Protein AF-0000000085919643 (afdb_homodimer)

Secondary structure (DSSP, 8-state):
-------------------------------EEEEEETT--EEE--B-S-SS--GGGEEEEEEETTS-EEEEEETTEEE-TT--GGGTTTEE--GGGGGGTB--EEE-S--GGG-EEEEEEEEEGGGEEEEEEEEEP-/-------------------------------EEEEEETT--EEE--B-S-SS--GGGEEEEEEETTS-EEEEEETTEEE-TT--GGGTTTEE--GGGGGGTB--EEE-S--GGG-EEEEEEEEEGGGEEEEEEEEE--

Sequence (276 aa):
MFHLGIRIQNTMFSSRTFRKQASLPYSLSLQVTVEAVIGGSVLLPCSSVKHDLELKDINVHWRHTNGKIVHDIVQGEDSVAEQDPEYKNRVKTFPEEYQRGNFSLKLNNLQDTDAGEFKCLITPSDEQKTVQMIIKGVMFHLGIRIQNTMFSSRTFRKQASLPYSLSLQVTVEAVIGGSVLLPCSSVKHDLELKDINVHWRHTNGKIVHDIVQGEDSVAEQDPEYKNRVKTFPEEYQRGNFSLKLNNLQDTDAGEFKCLITPSDEQKTVQMIIKGV

InterPro domains:
  IPR003599 Immunoglobulin domain subtype [SM00409] (31-136)
  IPR007110 Immunoglobulin-like domain [PS50835] (25-132)
  IPR013106 Immunoglobulin V-set domain [PF07686] (33-129)
  IPR013783 Immunoglobulin-like fold [G3DSA:2.60.40.10] (29-138)
  IPR036179 Immunoglobulin-like domain superfamily [SSF48726] (31-123)
  IPR051713 T-cell Activation and Immune Regulation Protein [PTHR25466] (31-133)

Solvent-accessible surface area (backbone atoms only — not comparable to full-atom values): 16152 Å² total; per-residue (Å²): 136,84,81,78,77,80,77,77,75,78,76,79,75,76,76,76,76,74,76,76,75,76,71,67,78,67,75,73,64,71,63,45,76,44,81,39,45,71,63,34,64,47,76,48,80,38,64,52,80,60,88,80,68,52,49,75,49,29,26,36,42,34,35,35,71,87,20,40,32,55,42,35,30,56,44,70,34,83,40,66,87,71,34,33,75,90,36,62,95,27,63,45,75,48,78,88,36,46,77,74,27,36,66,35,36,36,41,41,64,35,49,83,84,62,44,45,42,36,36,39,40,46,21,46,51,78,29,46,41,43,36,37,36,43,67,47,80,130,136,86,79,78,76,77,77,78,76,77,74,78,75,76,75,74,76,74,74,76,73,77,71,66,77,66,74,74,62,71,64,44,75,45,81,39,44,71,63,33,64,48,77,48,81,36,64,50,81,60,88,79,68,53,48,73,48,28,28,36,41,33,34,34,71,88,21,40,34,54,40,35,30,56,44,70,33,82,41,65,88,72,35,32,76,91,37,62,95,26,63,43,75,48,78,88,36,46,78,75,29,36,67,36,35,35,42,39,65,35,51,81,84,63,45,44,42,36,36,39,40,46,22,46,50,79,30,47,41,44,37,39,36,42,66,47,80,129

Structure (mmCIF, N/CA/C/O backbone):
data_AF-0000000085919643-model_v1
#
loop_
_entity.id
_entity.type
_entity.pdbx_description
1 polymer 'Ig-like domain-containing protein'
#
loop_
_atom_site.group_PDB
_atom_site.id
_atom_site.type_symbol
_atom_site.label_atom_id
_atom_site.label_alt_id
_atom_site.label_comp_id
_atom_site.label_asym_id
_atom_site.label_entity_id
_atom_site.label_seq_id
_atom_site.pdbx_PDB_ins_code
_atom_site.Cartn_x
_atom_site.Cartn_y
_atom_site.Cartn_z
_atom_site.occupancy
_atom_site.B_iso_or_equiv
_atom_site.auth_seq_id
_atom_site.auth_comp_id
_atom_site.auth_asym_id
_atom_site.auth_atom_id
_atom_site.pdbx_PDB_model_num
ATOM 1 N N . MET A 1 1 ? -37.469 61.281 -45.25 1 34.47 1 MET A N 1
ATOM 2 C CA . MET A 1 1 ? -37.062 60.906 -43.906 1 34.47 1 MET A CA 1
ATOM 3 C C . MET A 1 1 ? -36.844 59.375 -43.812 1 34.47 1 MET A C 1
ATOM 5 O O . MET A 1 1 ? -37.781 58.594 -43.938 1 34.47 1 MET A O 1
ATOM 9 N N . PHE A 1 2 ? -35.719 58.875 -44.5 1 42.06 2 PHE A N 1
ATOM 10 C CA . PHE A 1 2 ? -35.188 57.562 -44.781 1 42.06 2 PHE A CA 1
ATOM 11 C C . PHE A 1 2 ? -34.75 56.875 -43.5 1 42.06 2 PHE A C 1
ATOM 13 O O . PHE A 1 2 ? -33.875 57.344 -42.781 1 42.06 2 PHE A O 1
ATOM 20 N N . HIS A 1 3 ? -35.75 56.25 -42.719 1 46.59 3 HIS A N 1
ATOM 21 C CA . HIS A 1 3 ? -35.562 55.469 -41.5 1 46.59 3 HIS A CA 1
ATOM 22 C C . HIS A 1 3 ? -34.75 54.219 -41.75 1 46.59 3 HIS A C 1
ATOM 24 O O . HIS A 1 3 ? -35.125 53.375 -42.562 1 46.59 3 HIS A O 1
ATOM 30 N N . LEU A 1 4 ? -33.375 54.312 -41.812 1 44.19 4 LEU A N 1
ATOM 31 C CA . LEU A 1 4 ? -32.406 53.25 -41.938 1 44.19 4 LEU A CA 1
ATOM 32 C C . LEU A 1 4 ? -32.469 52.312 -40.719 1 44.19 4 LEU A C 1
ATOM 34 O O . LEU A 1 4 ? -32.188 52.75 -39.594 1 44.19 4 LEU A O 1
ATOM 38 N N . GLY A 1 5 ? -33.562 51.5 -40.625 1 43.75 5 GLY A N 1
ATOM 39 C CA . GLY A 1 5 ? -33.656 50.5 -39.531 1 43.75 5 GLY A CA 1
ATOM 40 C C . GLY A 1 5 ? -32.469 49.562 -39.5 1 43.75 5 GLY A C 1
ATOM 41 O O . GLY A 1 5 ? -32.188 48.906 -40.5 1 43.75 5 GLY A O 1
ATOM 42 N N . ILE A 1 6 ? -31.422 49.875 -38.75 1 43.22 6 ILE A N 1
ATOM 43 C CA . ILE A 1 6 ? -30.25 49.031 -38.5 1 43.22 6 ILE A CA 1
ATOM 44 C C . ILE A 1 6 ? -30.688 47.75 -37.781 1 43.22 6 ILE A C 1
ATOM 46 O O . ILE A 1 6 ? -31.281 47.812 -36.719 1 43.22 6 ILE A O 1
ATOM 50 N N . ARG A 1 7 ? -31.078 46.688 -38.5 1 39.06 7 ARG A N 1
ATOM 51 C CA . ARG A 1 7 ? -31.297 45.375 -37.906 1 39.06 7 ARG A CA 1
ATOM 52 C C . ARG A 1 7 ? -30.031 44.812 -37.281 1 39.06 7 ARG A C 1
ATOM 54 O O . ARG A 1 7 ? -29.016 44.625 -37.938 1 39.06 7 ARG A O 1
ATOM 61 N N . ILE A 1 8 ? -29.766 45.094 -36 1 43.91 8 ILE A N 1
ATOM 62 C CA . ILE A 1 8 ? -28.672 44.531 -35.219 1 43.91 8 ILE A CA 1
ATOM 63 C C . ILE A 1 8 ? -28.828 43 -35.125 1 43.91 8 ILE A C 1
ATOM 65 O O . ILE A 1 8 ? -29.844 42.5 -34.594 1 43.91 8 ILE A O 1
ATOM 69 N N . GLN A 1 9 ? -28.5 42.25 -36.188 1 44.44 9 GLN A N 1
ATOM 70 C CA . GLN A 1 9 ? -28.453 40.781 -36.062 1 44.44 9 GLN A CA 1
ATOM 71 C C . GLN A 1 9 ? -27.5 40.375 -34.938 1 44.44 9 GLN A C 1
ATOM 73 O O . GLN A 1 9 ? -26.312 40.719 -34.969 1 44.44 9 GLN A O 1
ATOM 78 N N . ASN A 1 10 ? -28.047 40.312 -33.75 1 42.78 10 ASN A N 1
ATOM 79 C CA . ASN A 1 10 ? -27.312 39.688 -32.656 1 42.78 10 ASN A CA 1
ATOM 80 C C . ASN A 1 10 ? -26.844 38.281 -33 1 42.78 10 ASN A C 1
ATOM 82 O O . ASN A 1 10 ? -27.656 37.375 -33.156 1 42.78 10 ASN A O 1
ATOM 86 N N . THR A 1 11 ? -25.766 38.094 -33.781 1 51.62 11 THR A N 1
ATOM 87 C CA . THR A 1 11 ? -25.141 36.781 -33.938 1 51.62 11 THR A CA 1
ATOM 88 C C . THR A 1 11 ? -24.672 36.25 -32.594 1 51.62 11 THR A C 1
ATOM 90 O O . THR A 1 11 ? -23.906 36.906 -31.891 1 51.62 11 THR A O 1
ATOM 93 N N . MET A 1 12 ? -25.578 35.5 -31.906 1 47.69 12 MET A N 1
ATOM 94 C CA . MET A 1 12 ? -25.219 34.75 -30.719 1 47.69 12 MET A CA 1
ATOM 95 C C . MET A 1 12 ? -24.016 33.844 -31 1 47.69 12 MET A C 1
ATOM 97 O O . MET A 1 12 ? -24.047 33.031 -31.938 1 47.69 12 MET A O 1
ATOM 101 N N . PHE A 1 13 ? -22.75 34.375 -30.828 1 51.38 13 PHE A N 1
ATOM 102 C CA . PHE A 1 13 ? -21.562 33.5 -30.781 1 51.38 13 PHE A CA 1
ATOM 103 C C . PHE A 1 13 ? -21.703 32.438 -29.703 1 51.38 13 PHE A C 1
ATOM 105 O O . PHE A 1 13 ? -21.781 32.75 -28.516 1 51.38 13 PHE A O 1
ATOM 112 N N . SER A 1 14 ? -22.359 31.328 -29.984 1 52.38 14 SER A N 1
ATOM 113 C CA . SER A 1 14 ? -22.281 30.156 -29.125 1 52.38 14 SER A CA 1
ATOM 114 C C . SER A 1 14 ? -20.844 29.766 -28.844 1 52.38 14 SER A C 1
ATOM 116 O O . SER A 1 14 ? -20.078 29.453 -29.766 1 52.38 14 SER A O 1
ATOM 118 N N . SER A 1 15 ? -20.172 30.422 -27.859 1 51.22 15 SER A N 1
ATOM 119 C CA . SER A 1 15 ? -18.891 29.906 -27.391 1 51.22 15 SER A CA 1
ATOM 120 C C . SER A 1 15 ? -19 28.453 -26.953 1 51.22 15 SER A C 1
ATOM 122 O O . SER A 1 15 ? -19.734 28.141 -26.016 1 51.22 15 SER A O 1
ATOM 124 N N . ARG A 1 16 ? -18.953 27.547 -27.922 1 48.88 16 ARG A N 1
ATOM 125 C CA . ARG A 1 16 ? -18.766 26.141 -27.531 1 48.88 16 ARG A CA 1
ATOM 126 C C . ARG A 1 16 ? -17.562 26 -26.609 1 48.88 16 ARG A C 1
ATOM 128 O O . ARG A 1 16 ? -16.422 26.188 -27.031 1 48.88 16 ARG A O 1
ATOM 135 N N . THR A 1 17 ? -17.734 26.25 -25.266 1 51.78 17 THR A N 1
ATOM 136 C CA . THR A 1 17 ? -16.688 25.875 -24.328 1 51.78 17 THR A CA 1
ATOM 137 C C . THR A 1 17 ? -16.281 24.422 -24.531 1 51.78 17 THR A C 1
ATOM 139 O O . THR A 1 17 ? -17.109 23.516 -24.406 1 51.78 17 THR A O 1
ATOM 142 N N . PHE A 1 18 ? -15.375 24.188 -25.438 1 45.22 18 PHE A N 1
ATOM 143 C CA . PHE A 1 18 ? -14.688 22.906 -25.375 1 45.22 18 PHE A CA 1
ATOM 144 C C . PHE A 1 18 ? -14.016 22.719 -24.016 1 45.22 18 PHE A C 1
ATOM 146 O O . PHE A 1 18 ? -13.062 23.422 -23.688 1 45.22 18 PHE A O 1
ATOM 153 N N . ARG A 1 19 ? -14.891 22.234 -23.031 1 44.22 19 ARG A N 1
ATOM 154 C CA . ARG A 1 19 ? -14.25 21.719 -21.812 1 44.22 19 ARG A CA 1
ATOM 155 C C . ARG A 1 19 ? -13.109 20.766 -22.156 1 44.22 19 ARG A C 1
ATOM 157 O O . ARG A 1 19 ? -13.32 19.75 -22.828 1 44.22 19 ARG A O 1
ATOM 164 N N . LYS A 1 20 ? -11.859 21.234 -22.203 1 45.28 20 LYS A N 1
ATOM 165 C CA . LYS A 1 20 ? -10.672 20.391 -22.266 1 45.28 20 LYS A CA 1
ATOM 166 C C . LYS A 1 20 ? -10.711 19.312 -21.203 1 45.28 20 LYS A C 1
ATOM 168 O O . LYS A 1 20 ? -10.625 19.609 -20 1 45.28 20 LYS A O 1
ATOM 173 N N . GLN A 1 21 ? -11.344 18.125 -21.422 1 42.91 21 GLN A N 1
ATOM 174 C CA . GLN A 1 21 ? -11.055 17 -20.547 1 42.91 21 GLN A CA 1
ATOM 175 C C . GLN A 1 21 ? -9.57 16.656 -20.562 1 42.91 21 GLN A C 1
ATOM 177 O O . GLN A 1 21 ? -9.016 16.281 -21.594 1 42.91 21 GLN A O 1
ATOM 182 N N . ALA A 1 22 ? -8.836 17.375 -19.812 1 37.38 22 ALA A N 1
ATOM 183 C CA . ALA A 1 22 ? -7.457 16.906 -19.641 1 37.38 22 ALA A CA 1
ATOM 184 C C . ALA A 1 22 ? -7.41 15.414 -19.344 1 37.38 22 ALA A C 1
ATOM 186 O O . ALA A 1 22 ? -7.852 14.969 -18.281 1 37.38 22 ALA A O 1
ATOM 187 N N . SER A 1 23 ? -7.539 14.516 -20.328 1 38.75 23 SER A N 1
ATOM 188 C CA . SER A 1 23 ? -7.086 13.148 -20.094 1 38.75 23 SER A CA 1
ATOM 189 C C . SER A 1 23 ? -5.629 13.117 -19.656 1 38.75 23 SER A C 1
ATOM 191 O O . SER A 1 23 ? -4.738 13.516 -20.406 1 38.75 23 SER A O 1
ATOM 193 N N . LEU A 1 24 ? -5.312 13.562 -18.5 1 39.78 24 LEU A N 1
ATOM 194 C CA . LEU A 1 24 ? -3.922 13.328 -18.125 1 39.78 24 LEU A CA 1
ATOM 195 C C . LEU A 1 24 ? -3.439 11.977 -18.625 1 39.78 24 LEU A C 1
ATOM 197 O O . LEU A 1 24 ? -4.117 10.961 -18.438 1 39.78 24 LEU A O 1
ATOM 201 N N . PRO A 1 25 ? -2.611 11.961 -19.531 1 40.41 25 PRO A N 1
ATOM 202 C CA . PRO A 1 25 ? -1.955 10.68 -19.828 1 40.41 25 PRO A CA 1
ATOM 203 C C . PRO A 1 25 ? -1.481 9.953 -18.578 1 40.41 25 PRO A C 1
ATOM 205 O O . PRO A 1 25 ? -0.656 10.477 -17.828 1 40.41 25 PRO A O 1
ATOM 208 N N . TYR A 1 26 ? -2.373 9.352 -17.766 1 41.03 26 TYR A N 1
ATOM 209 C CA . TYR A 1 26 ? -1.838 8.375 -16.812 1 41.03 26 TYR A CA 1
ATOM 210 C C . TYR A 1 26 ? -0.672 7.609 -17.422 1 41.03 26 TYR A C 1
ATOM 212 O O . TYR A 1 26 ? -0.73 7.207 -18.594 1 41.03 26 TYR A O 1
ATOM 220 N N . SER A 1 27 ? 0.443 7.918 -17.344 1 41.56 27 SER A N 1
ATOM 221 C CA . SER A 1 27 ? 1.535 7.004 -17.656 1 41.56 27 SER A CA 1
ATOM 222 C C . SER A 1 27 ? 1.069 5.551 -17.609 1 41.56 27 SER A C 1
ATOM 224 O O . SER A 1 27 ? 0.338 5.156 -16.703 1 41.56 27 SER A O 1
ATOM 226 N N . LEU A 1 28 ? 0.888 4.871 -18.734 1 42.34 28 LEU A N 1
ATOM 227 C CA . LEU A 1 28 ? 0.523 3.5 -19.078 1 42.34 28 LEU A CA 1
ATOM 228 C C . LEU A 1 28 ? 1.156 2.51 -18.109 1 42.34 28 LEU A C 1
ATOM 230 O O . LEU A 1 28 ? 2.277 2.047 -18.328 1 42.34 28 LEU A O 1
ATOM 234 N N . SER A 1 29 ? 1.369 2.834 -16.906 1 51.28 29 SER A N 1
ATOM 235 C CA . SER A 1 29 ? 1.605 1.55 -16.266 1 51.28 29 SER A CA 1
ATOM 236 C C . SER A 1 29 ? 0.676 0.473 -16.812 1 51.28 29 SER A C 1
ATOM 238 O O . SER A 1 29 ? -0.523 0.706 -16.984 1 51.28 29 SER A O 1
ATOM 240 N N . LEU A 1 30 ? 1.146 -0.272 -17.891 1 59.31 30 LEU A N 1
ATOM 241 C CA . LEU A 1 30 ? 0.461 -1.37 -18.562 1 59.31 30 LEU A CA 1
ATOM 242 C C . LEU A 1 30 ? -0.408 -2.152 -17.594 1 59.31 30 LEU A C 1
ATOM 244 O O . LEU A 1 30 ? 0.099 -2.721 -16.625 1 59.31 30 LEU A O 1
ATOM 248 N N . GLN A 1 31 ? -1.47 -1.66 -17.281 1 82.69 31 GLN A N 1
ATOM 249 C CA . GLN A 1 31 ? -2.449 -2.455 -16.547 1 82.69 31 GLN A CA 1
ATOM 250 C C . GLN A 1 31 ? -2.678 -3.805 -17.219 1 82.69 31 GLN A C 1
ATOM 252 O O . GLN A 1 31 ? -2.875 -3.873 -18.438 1 82.69 31 GLN A O 1
ATOM 257 N N . VAL A 1 32 ? -2.273 -4.879 -16.578 1 93.12 32 VAL A N 1
ATOM 258 C CA . VAL A 1 32 ? -2.537 -6.246 -17.031 1 93.12 32 VAL A CA 1
ATOM 259 C C . VAL A 1 32 ? -3.924 -6.68 -16.562 1 93.12 32 VAL A C 1
ATOM 261 O O . VAL A 1 32 ? -4.332 -6.379 -15.438 1 93.12 32 VAL A O 1
ATOM 264 N N . THR A 1 33 ? -4.688 -7.258 -17.453 1 96.31 33 THR A N 1
ATOM 265 C CA . THR A 1 33 ? -5.984 -7.824 -17.109 1 96.31 33 THR A CA 1
ATOM 266 C C . THR A 1 33 ? -5.926 -9.352 -17.094 1 96.31 33 THR A C 1
ATOM 268 O O . THR A 1 33 ? -5.359 -9.961 -18 1 96.31 33 THR A O 1
ATOM 271 N N . VAL A 1 34 ? -6.457 -9.883 -16.031 1 97.12 34 VAL A N 1
ATOM 272 C CA . VAL A 1 34 ? -6.535 -11.344 -15.953 1 97.12 34 VAL A CA 1
ATOM 273 C C . VAL A 1 34 ? -7.996 -11.773 -15.812 1 97.12 34 VAL A C 1
ATOM 275 O O . VAL A 1 34 ? -8.781 -11.109 -15.125 1 97.12 34 VAL A O 1
ATOM 278 N N . GLU A 1 35 ? -8.328 -12.844 -16.484 1 95.94 35 GLU A N 1
ATOM 279 C CA . GLU A 1 35 ? -9.641 -13.461 -16.375 1 95.94 35 GLU A CA 1
ATOM 280 C C . GLU A 1 35 ? -9.586 -14.719 -15.508 1 95.94 35 GLU A C 1
ATOM 282 O O . GLU A 1 35 ? -8.648 -15.516 -15.609 1 95.94 35 GLU A O 1
ATOM 287 N N . ALA A 1 36 ? -10.688 -14.797 -14.664 1 95.94 36 ALA A N 1
ATOM 288 C CA . ALA A 1 36 ? -10.68 -15.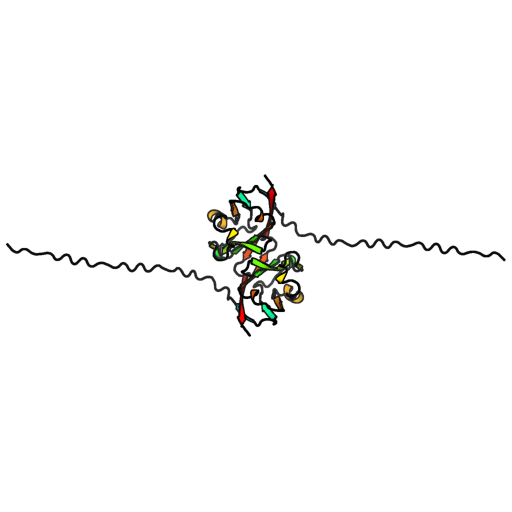914 -13.727 1 95.94 36 ALA A CA 1
ATOM 289 C C . ALA A 1 36 ? -12.086 -16.453 -13.5 1 95.94 36 ALA A C 1
ATOM 291 O O . ALA A 1 36 ? -13.07 -15.82 -13.875 1 95.94 36 ALA A O 1
ATOM 292 N N . VAL A 1 37 ? -12.094 -17.703 -12.969 1 96.69 37 VAL A N 1
ATOM 293 C CA . VAL A 1 37 ? -13.352 -18.359 -12.633 1 96.69 37 VAL A CA 1
ATOM 294 C C . VAL A 1 37 ? -13.375 -18.688 -11.141 1 96.69 37 VAL A C 1
ATOM 296 O O . VAL A 1 37 ? -12.344 -18.984 -10.547 1 96.69 37 VAL A O 1
ATOM 299 N N . ILE A 1 38 ? -14.602 -18.672 -10.602 1 96.94 38 ILE A N 1
ATOM 300 C CA . ILE A 1 38 ? -14.773 -18.953 -9.188 1 96.94 38 ILE A CA 1
ATOM 301 C C . ILE A 1 38 ? -14.25 -20.359 -8.883 1 96.94 38 ILE A C 1
ATOM 303 O O . ILE A 1 38 ? -14.492 -21.297 -9.641 1 96.94 38 ILE A O 1
ATOM 307 N N . GLY A 1 39 ? -13.531 -20.469 -7.789 1 97.38 39 GLY A N 1
ATOM 308 C CA . GLY A 1 39 ? -12.961 -21.75 -7.379 1 97.38 39 GLY A CA 1
ATOM 309 C C . GLY A 1 39 ? -11.633 -22.047 -8.039 1 97.38 39 GLY A C 1
ATOM 310 O O . GLY A 1 39 ? -10.906 -22.953 -7.613 1 97.38 39 GLY A O 1
ATOM 311 N N . GLY A 1 40 ? -11.281 -21.344 -9.039 1 97.56 40 GLY A N 1
ATOM 312 C CA . GLY A 1 40 ? -10.031 -21.516 -9.758 1 97.56 40 GLY A CA 1
ATOM 313 C C . GLY A 1 40 ? -8.883 -20.75 -9.141 1 97.56 40 GLY A C 1
ATOM 314 O O . GLY A 1 40 ? -8.922 -20.406 -7.957 1 97.56 40 GLY A O 1
ATOM 315 N N . SER A 1 41 ? -7.785 -20.609 -9.906 1 98.38 41 SER A N 1
ATOM 316 C CA . SER A 1 41 ? -6.594 -19.875 -9.492 1 98.38 41 SER A CA 1
ATOM 317 C C . SER A 1 41 ? -6.121 -18.938 -10.586 1 98.38 41 SER A C 1
ATOM 319 O O . SER A 1 41 ? -6.477 -19.094 -11.758 1 98.38 41 SER A O 1
ATOM 321 N N . VAL A 1 42 ? -5.379 -17.969 -10.188 1 98.38 42 VAL A N 1
ATOM 322 C CA . VAL A 1 42 ? -4.816 -17.047 -11.172 1 98.38 42 VAL A CA 1
ATOM 323 C C . VAL A 1 42 ? -3.455 -16.547 -10.688 1 98.38 42 VAL A C 1
ATOM 325 O O . VAL A 1 42 ? -3.201 -16.484 -9.484 1 98.38 42 VAL A O 1
ATOM 328 N N . LEU A 1 43 ? -2.602 -16.281 -11.641 1 98.56 43 LEU A N 1
ATOM 329 C CA . LEU A 1 43 ? -1.326 -15.625 -11.359 1 98.56 43 LEU A CA 1
ATOM 330 C C . LEU A 1 43 ? -1.445 -14.117 -11.492 1 98.56 43 LEU A C 1
ATOM 332 O O . LEU A 1 43 ? -1.977 -13.617 -12.484 1 98.56 43 LEU A O 1
ATOM 336 N N . LEU A 1 44 ? -1.006 -13.391 -10.523 1 98.31 44 LEU A N 1
ATOM 337 C CA . LEU A 1 44 ? -0.917 -11.93 -10.547 1 98.31 44 LEU A CA 1
ATOM 338 C C . LEU A 1 44 ? 0.525 -11.477 -10.742 1 98.31 44 LEU A C 1
ATOM 340 O O . LEU A 1 44 ? 1.328 -11.516 -9.812 1 98.31 44 LEU A O 1
ATOM 344 N N . PRO A 1 45 ? 0.846 -11.008 -11.867 1 98.06 45 PRO A N 1
ATOM 345 C CA . PRO A 1 45 ? 2.254 -10.742 -12.172 1 98.06 45 PRO A CA 1
ATOM 346 C C . PRO A 1 45 ? 2.742 -9.422 -11.586 1 98.06 45 PRO A C 1
ATOM 348 O O . PRO A 1 45 ? 2.004 -8.43 -11.578 1 98.06 45 PRO A O 1
ATOM 351 N N . CYS A 1 46 ? 3.973 -9.438 -11.133 1 97.94 46 CYS A N 1
ATOM 352 C CA . CYS A 1 46 ? 4.66 -8.258 -10.633 1 97.94 46 CYS A CA 1
ATOM 353 C C . CYS A 1 46 ? 6.168 -8.461 -10.625 1 97.94 46 CYS A C 1
ATOM 355 O O . CYS A 1 46 ? 6.668 -9.383 -9.969 1 97.94 46 CYS A O 1
ATOM 357 N N . SER A 1 47 ? 6.859 -7.633 -11.391 1 97.12 47 SER A N 1
ATOM 358 C CA . SER A 1 47 ? 8.32 -7.699 -11.422 1 97.12 47 SER A CA 1
ATOM 359 C C . SER A 1 47 ? 8.938 -6.309 -11.344 1 97.12 47 SER A C 1
ATOM 361 O O . SER A 1 47 ? 8.414 -5.359 -11.938 1 97.12 47 SER A O 1
ATOM 363 N N . SER A 1 48 ? 9.969 -6.227 -10.648 1 97.5 48 SER A N 1
ATOM 364 C CA . SER A 1 48 ? 10.727 -4.98 -10.594 1 97.5 48 SER A CA 1
ATOM 365 C C . SER A 1 48 ? 11.43 -4.699 -11.914 1 97.5 48 SER A C 1
ATOM 367 O O . SER A 1 48 ? 11.859 -5.629 -12.609 1 97.5 48 SER A O 1
ATOM 369 N N . VAL A 1 49 ? 11.594 -3.479 -12.219 1 94.81 49 VAL A N 1
ATOM 370 C CA . VAL A 1 49 ? 12.336 -3.09 -13.414 1 94.81 49 VAL A CA 1
ATOM 371 C C . VAL A 1 49 ? 13.828 -3 -13.086 1 94.81 49 VAL A C 1
ATOM 373 O O . VAL A 1 49 ? 14.664 -2.91 -13.984 1 94.81 49 VAL A O 1
ATOM 376 N N . LYS A 1 50 ? 14.188 -3.072 -11.852 1 93.19 50 LYS A N 1
ATOM 377 C CA . LYS A 1 50 ? 15.578 -2.994 -11.43 1 93.19 50 LYS A CA 1
ATOM 378 C C . LYS A 1 50 ? 16.281 -4.344 -11.586 1 93.19 50 LYS A C 1
ATOM 380 O O . LYS A 1 50 ? 15.672 -5.391 -11.359 1 93.19 50 LYS A O 1
ATOM 385 N N . HIS A 1 51 ? 17.594 -4.289 -11.891 1 88.94 51 HIS A N 1
ATOM 386 C CA . HIS A 1 51 ? 18.344 -5.52 -12.133 1 88.94 51 HIS A CA 1
ATOM 387 C C . HIS A 1 51 ? 19.297 -5.828 -10.984 1 88.94 51 HIS A C 1
ATOM 389 O O . HIS A 1 51 ? 19.828 -6.938 -10.891 1 88.94 51 HIS A O 1
ATOM 395 N N . ASP A 1 52 ? 19.516 -4.961 -10.078 1 87.81 52 ASP A N 1
ATOM 396 C CA . ASP A 1 52 ? 20.438 -5.133 -8.969 1 87.81 52 ASP A CA 1
ATOM 397 C C . ASP A 1 52 ? 19.734 -5 -7.625 1 87.81 52 ASP A C 1
ATOM 399 O O . ASP A 1 52 ? 20.203 -4.285 -6.734 1 87.81 52 ASP A O 1
ATOM 403 N N . LEU A 1 53 ? 18.703 -5.773 -7.539 1 89.94 53 LEU A N 1
ATOM 404 C CA . LEU A 1 53 ? 17.891 -5.664 -6.328 1 89.94 53 LEU A CA 1
ATOM 405 C C . LEU A 1 53 ? 18.578 -6.355 -5.152 1 89.94 53 LEU A C 1
ATOM 407 O O . LEU A 1 53 ? 19.156 -7.43 -5.312 1 89.94 53 LEU A O 1
ATOM 411 N N . GLU A 1 54 ? 18.656 -5.672 -4.035 1 95.5 54 GLU A N 1
ATOM 412 C CA . GLU A 1 54 ? 18.969 -6.289 -2.75 1 95.5 54 GLU A CA 1
ATOM 413 C C . GLU A 1 54 ? 17.703 -6.449 -1.902 1 95.5 54 GLU A C 1
ATOM 415 O O . GLU A 1 54 ? 17.125 -5.461 -1.453 1 95.5 54 GLU A O 1
ATOM 420 N N . LEU A 1 55 ? 17.344 -7.641 -1.611 1 96.69 55 LEU A N 1
ATOM 421 C CA . LEU A 1 55 ? 16.062 -7.938 -0.965 1 96.69 55 LEU A CA 1
ATOM 422 C C . LEU A 1 55 ? 15.953 -7.215 0.373 1 96.69 55 LEU A C 1
ATOM 424 O O . LEU A 1 55 ? 14.867 -6.789 0.764 1 96.69 55 LEU A O 1
ATOM 428 N N . LYS A 1 56 ? 17.016 -7.039 1.043 1 96.12 56 LYS A N 1
ATOM 429 C CA . LYS A 1 56 ? 17 -6.379 2.346 1 96.12 56 LYS A CA 1
ATOM 430 C C . LYS A 1 56 ? 16.609 -4.91 2.215 1 96.12 56 LYS A C 1
ATOM 432 O O . LYS A 1 56 ? 16.266 -4.262 3.207 1 96.12 56 LYS A O 1
ATOM 437 N N . ASP A 1 57 ? 16.656 -4.402 0.958 1 96.25 57 ASP A N 1
ATOM 438 C CA . ASP A 1 57 ? 16.438 -2.975 0.75 1 96.25 57 ASP A CA 1
ATOM 439 C C . ASP A 1 57 ? 15.055 -2.709 0.158 1 96.25 57 ASP A C 1
ATOM 441 O O . ASP A 1 57 ? 14.75 -1.578 -0.222 1 96.25 57 ASP A O 1
ATOM 445 N N . ILE A 1 58 ? 14.258 -3.775 0.05 1 96.38 58 ILE A N 1
ATOM 446 C CA . ILE A 1 58 ? 12.977 -3.539 -0.616 1 96.38 58 ILE A CA 1
ATOM 447 C C . ILE A 1 58 ? 11.852 -4.207 0.171 1 96.38 58 ILE A C 1
ATOM 449 O O . ILE A 1 58 ? 12.07 -5.219 0.839 1 96.38 58 ILE A O 1
ATOM 453 N N . ASN A 1 59 ? 10.734 -3.613 0.156 1 97.62 59 ASN A N 1
ATOM 454 C CA . ASN A 1 59 ? 9.461 -4.184 0.577 1 97.62 59 ASN A CA 1
ATOM 455 C C . ASN A 1 59 ? 8.469 -4.25 -0.58 1 97.62 59 ASN A C 1
ATOM 457 O O . ASN A 1 59 ? 8.484 -3.402 -1.474 1 97.62 59 ASN A O 1
ATOM 461 N N . VAL A 1 60 ? 7.652 -5.25 -0.527 1 98 60 VAL A N 1
ATOM 462 C CA . VAL A 1 60 ? 6.609 -5.41 -1.533 1 98 60 VAL A CA 1
ATOM 463 C C . VAL A 1 60 ? 5.246 -5.504 -0.853 1 98 60 VAL A C 1
ATOM 465 O O . VAL A 1 60 ? 5.066 -6.285 0.086 1 98 60 VAL A O 1
ATOM 468 N N . HIS A 1 61 ? 4.352 -4.727 -1.313 1 96.94 61 HIS A N 1
ATOM 469 C CA . HIS A 1 61 ? 3.002 -4.699 -0.76 1 96.94 61 HIS A CA 1
ATOM 470 C C . HIS A 1 61 ? 1.96 -4.996 -1.835 1 96.94 61 HIS A C 1
ATOM 472 O O . HIS A 1 61 ? 1.841 -4.254 -2.811 1 96.94 61 HIS A O 1
ATOM 478 N N . TRP A 1 62 ? 1.266 -6.082 -1.684 1 97.44 62 TRP A N 1
ATOM 479 C CA . TRP A 1 62 ? 0.111 -6.387 -2.521 1 97.44 62 TRP A CA 1
ATOM 480 C C . TRP A 1 62 ? -1.182 -5.93 -1.855 1 97.44 62 TRP A C 1
ATOM 482 O O . TRP A 1 62 ? -1.449 -6.273 -0.702 1 97.44 62 TRP A O 1
ATOM 492 N N . ARG A 1 63 ? -1.936 -5.121 -2.611 1 96.06 63 ARG A N 1
ATOM 493 C CA . ARG A 1 63 ? -3.191 -4.562 -2.119 1 96.06 63 ARG A CA 1
ATOM 494 C C . ARG A 1 63 ? -4.316 -4.781 -3.123 1 96.06 63 ARG A C 1
ATOM 496 O O . ARG A 1 63 ? -4.086 -4.773 -4.332 1 96.06 63 ARG A O 1
ATOM 503 N N . HIS A 1 64 ? -5.438 -4.934 -2.566 1 95.19 64 HIS A N 1
ATOM 504 C CA . HIS A 1 64 ? -6.645 -4.961 -3.387 1 95.19 64 HIS A CA 1
ATOM 505 C C . HIS A 1 64 ? -7.418 -3.65 -3.271 1 95.19 64 HIS A C 1
ATOM 507 O O . HIS A 1 64 ? -7.344 -2.967 -2.248 1 95.19 64 HIS A O 1
ATOM 513 N N . THR A 1 65 ? -8.125 -3.256 -4.273 1 86.19 65 THR A N 1
ATOM 514 C CA . THR A 1 65 ? -8.828 -1.978 -4.363 1 86.19 65 THR A CA 1
ATOM 515 C C . THR A 1 65 ? -9.867 -1.85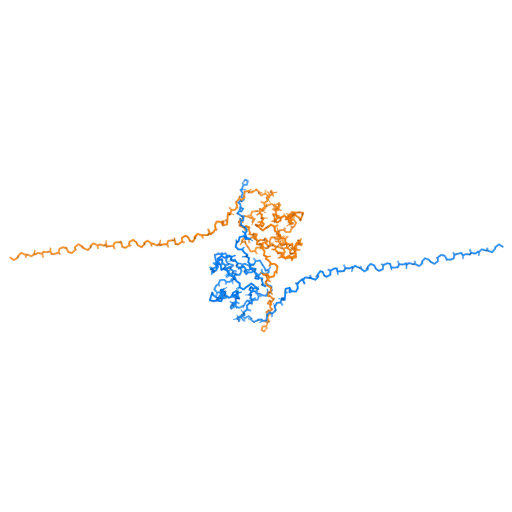 -3.254 1 86.19 65 THR A C 1
ATOM 517 O O . THR A 1 65 ? -10.289 -0.741 -2.914 1 86.19 65 THR A O 1
ATOM 520 N N . ASN A 1 66 ? -10.281 -2.963 -2.707 1 83 66 ASN A N 1
ATOM 521 C CA . ASN A 1 66 ? -11.242 -2.887 -1.616 1 83 66 ASN A CA 1
ATOM 522 C C . ASN A 1 66 ? -10.562 -2.586 -0.284 1 83 66 ASN A C 1
ATOM 524 O O . ASN A 1 66 ? -11.195 -2.66 0.771 1 83 66 ASN A O 1
ATOM 528 N N . GLY A 1 67 ? -9.25 -2.252 -0.371 1 83.19 67 GLY A N 1
ATOM 529 C CA . GLY A 1 67 ? -8.523 -1.827 0.812 1 83.19 67 GLY A CA 1
ATOM 530 C C . GLY A 1 67 ? -7.848 -2.977 1.541 1 83.19 67 GLY A C 1
ATOM 531 O O . GLY A 1 67 ? -7.117 -2.76 2.508 1 83.19 67 GLY A O 1
ATOM 532 N N . LYS A 1 68 ? -8.055 -4.133 1.101 1 91.88 68 LYS A N 1
ATOM 533 C CA . LYS A 1 68 ? -7.57 -5.297 1.836 1 91.88 68 LYS A CA 1
ATOM 534 C C . LYS A 1 68 ? -6.09 -5.543 1.56 1 91.88 68 LYS A C 1
ATOM 536 O O . LYS A 1 68 ? -5.625 -5.363 0.432 1 91.88 68 LYS A O 1
ATOM 541 N N . ILE A 1 69 ? -5.434 -5.961 2.619 1 96 69 ILE A N 1
ATOM 542 C CA . ILE A 1 69 ? -4.043 -6.387 2.514 1 96 69 ILE A CA 1
ATOM 543 C C . ILE A 1 69 ? -3.979 -7.816 1.986 1 96 69 ILE A C 1
ATOM 545 O O . ILE A 1 69 ? -4.426 -8.75 2.654 1 96 69 ILE A O 1
ATOM 549 N N . VAL A 1 70 ? -3.432 -7.945 0.82 1 97.44 70 VAL A N 1
ATOM 550 C CA . VAL A 1 70 ? -3.348 -9.258 0.187 1 97.44 70 VAL A CA 1
ATOM 551 C C . VAL A 1 70 ? -2.115 -10 0.699 1 97.44 70 VAL A C 1
ATOM 553 O O . VAL A 1 70 ? -2.219 -11.141 1.167 1 97.44 70 VAL A O 1
ATOM 556 N N . HIS A 1 71 ? -0.964 -9.383 0.641 1 97.44 71 HIS A N 1
ATOM 557 C CA . HIS A 1 71 ? 0.286 -10.008 1.065 1 97.44 71 HIS A CA 1
ATOM 558 C C . HIS A 1 71 ? 1.421 -8.992 1.107 1 97.44 71 HIS A C 1
ATOM 560 O O . HIS A 1 71 ? 1.481 -8.086 0.27 1 97.44 71 HIS A O 1
ATOM 566 N N . ASP A 1 72 ? 2.287 -9.109 2.041 1 96.94 72 ASP A N 1
ATOM 567 C CA . ASP A 1 72 ? 3.494 -8.297 2.125 1 96.94 72 ASP A CA 1
ATOM 568 C C . ASP A 1 72 ? 4.75 -9.164 2.082 1 96.94 72 ASP A C 1
ATOM 570 O O . ASP A 1 72 ? 4.75 -10.289 2.594 1 96.94 72 ASP A O 1
ATOM 574 N N . ILE A 1 73 ? 5.742 -8.703 1.44 1 98.12 73 ILE A N 1
ATOM 575 C CA . ILE A 1 73 ? 7.113 -9.195 1.517 1 98.12 73 ILE A CA 1
ATOM 576 C C . ILE A 1 73 ? 8.016 -8.125 2.119 1 98.12 73 ILE A C 1
ATOM 578 O O . ILE A 1 73 ? 8.227 -7.066 1.516 1 98.12 73 ILE A O 1
ATOM 582 N N . VAL A 1 74 ? 8.523 -8.367 3.291 1 97 74 VAL A N 1
ATOM 583 C CA . VAL A 1 74 ? 9.336 -7.387 4.016 1 97 74 VAL A CA 1
ATOM 584 C C . VAL A 1 74 ? 10.797 -7.828 4.02 1 97 74 VAL A C 1
ATOM 586 O O . VAL A 1 74 ? 11.141 -8.836 4.645 1 97 74 VAL A O 1
ATOM 589 N N . GLN A 1 75 ? 11.57 -7.047 3.244 1 96.44 75 GLN A N 1
ATOM 590 C CA . GLN A 1 75 ? 13 -7.324 3.16 1 96.44 75 GLN A CA 1
ATOM 591 C C . GLN A 1 75 ? 13.258 -8.781 2.781 1 96.44 75 GLN A C 1
ATOM 593 O O . GLN A 1 75 ? 14.078 -9.453 3.408 1 96.44 75 GLN A O 1
ATOM 598 N N . GLY A 1 76 ? 12.445 -9.211 1.924 1 95.12 76 GLY A N 1
ATOM 599 C CA . GLY A 1 76 ? 12.68 -10.508 1.303 1 95.12 76 GLY A CA 1
ATOM 600 C C . GLY A 1 76 ? 11.961 -11.648 1.999 1 95.12 76 GLY A C 1
ATOM 601 O O . GLY A 1 76 ? 12.086 -1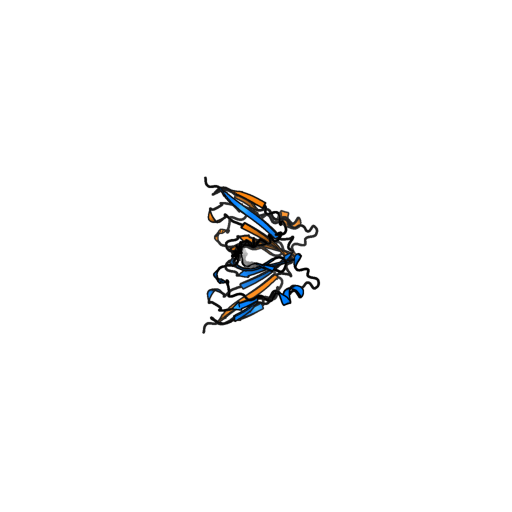2.805 1.596 1 95.12 76 GLY A O 1
ATOM 602 N N . GLU A 1 77 ? 11.219 -11.312 3.006 1 96.38 77 GLU A N 1
ATOM 603 C CA . GLU A 1 77 ? 10.508 -12.352 3.752 1 96.38 77 GLU A CA 1
ATOM 604 C C . GLU A 1 77 ? 9 -12.141 3.697 1 96.38 77 GLU A C 1
ATOM 606 O O . GLU A 1 77 ? 8.516 -11.016 3.861 1 96.38 77 GLU A O 1
ATOM 611 N N . ASP A 1 78 ? 8.352 -13.242 3.494 1 95.94 78 ASP A N 1
ATOM 612 C CA . ASP A 1 78 ? 6.898 -13.164 3.525 1 95.94 78 ASP A CA 1
ATOM 613 C C . ASP A 1 78 ? 6.398 -12.703 4.895 1 95.94 78 ASP A C 1
ATOM 615 O O . ASP A 1 78 ? 6.91 -13.141 5.926 1 95.94 78 ASP A O 1
ATOM 619 N N . SER A 1 79 ? 5.441 -11.812 4.855 1 93 79 SER A N 1
ATOM 620 C CA . SER A 1 79 ? 4.828 -11.305 6.078 1 93 79 SER A CA 1
ATOM 621 C C . SER A 1 79 ? 3.307 -11.422 6.02 1 93 79 SER A C 1
ATOM 623 O O . SER A 1 79 ? 2.652 -10.688 5.277 1 93 79 SER A O 1
ATOM 625 N N . VAL A 1 80 ? 2.771 -12.25 6.879 1 92.44 80 VAL A N 1
ATOM 626 C CA . VAL A 1 80 ? 1.334 -12.492 6.832 1 92.44 80 VAL A CA 1
ATOM 627 C C . VAL A 1 80 ? 0.669 -11.93 8.086 1 92.44 80 VAL A C 1
ATOM 629 O O . VAL A 1 80 ? -0.55 -12.023 8.242 1 92.44 80 VAL A O 1
ATOM 632 N N . ALA A 1 81 ? 1.36 -11.266 8.898 1 88.56 81 ALA A N 1
ATOM 633 C CA . ALA A 1 81 ? 0.842 -10.781 10.172 1 88.56 81 ALA A CA 1
ATOM 634 C C . ALA A 1 81 ? -0.354 -9.859 9.969 1 88.56 81 ALA A C 1
ATOM 636 O O . ALA A 1 81 ? -1.332 -9.922 10.711 1 88.56 81 ALA A O 1
ATOM 637 N N . GLU A 1 82 ? -0.283 -9.039 8.961 1 90.5 82 GLU A N 1
ATOM 638 C CA . GLU A 1 82 ? -1.338 -8.055 8.742 1 90.5 82 GLU A CA 1
ATOM 639 C C . GLU A 1 82 ? -2.246 -8.453 7.586 1 90.5 82 GLU A C 1
ATOM 641 O O . GLU A 1 82 ? -3.141 -7.703 7.199 1 90.5 82 GLU A O 1
ATOM 646 N N . GLN A 1 83 ? -1.997 -9.609 7.027 1 95.25 83 GLN A N 1
ATOM 647 C CA . GLN A 1 83 ? -2.783 -10.07 5.887 1 95.25 83 GLN A CA 1
ATOM 648 C C . GLN A 1 83 ? -4.266 -10.164 6.242 1 95.25 83 GLN A C 1
ATOM 650 O O . GLN A 1 83 ? -4.625 -10.617 7.328 1 95.25 83 GLN A O 1
ATOM 655 N N . ASP A 1 84 ? -5.074 -9.695 5.316 1 95.5 84 ASP A N 1
ATOM 656 C CA . ASP A 1 84 ? -6.512 -9.852 5.508 1 95.5 84 ASP A CA 1
ATOM 657 C C . ASP A 1 84 ? -6.891 -11.328 5.602 1 95.5 84 ASP A C 1
ATOM 659 O O . ASP A 1 84 ? -6.41 -12.148 4.816 1 95.5 84 ASP A O 1
ATOM 663 N N . PRO A 1 85 ? -7.789 -11.633 6.531 1 95.12 85 PRO A N 1
ATOM 664 C CA . PRO A 1 85 ? -8.172 -13.031 6.727 1 95.12 85 PRO A CA 1
ATOM 665 C C . PRO A 1 85 ? -8.727 -13.68 5.461 1 95.12 85 PRO A C 1
ATOM 667 O O . PRO A 1 85 ? -8.586 -14.891 5.266 1 95.12 85 PRO A O 1
ATOM 670 N N . GLU A 1 86 ? -9.305 -12.93 4.582 1 95.25 86 GLU A N 1
ATOM 671 C CA . GLU A 1 86 ? -9.914 -13.469 3.369 1 95.25 86 GLU A CA 1
ATOM 672 C C . GLU A 1 86 ? -8.852 -14.055 2.438 1 95.25 86 GLU A C 1
ATOM 674 O O . GLU A 1 86 ? -9.172 -14.805 1.517 1 95.25 86 GLU A O 1
ATOM 679 N N . TYR A 1 87 ? -7.641 -13.664 2.621 1 97.12 87 TYR A N 1
ATOM 680 C CA . TYR A 1 87 ? -6.598 -14.125 1.714 1 97.12 87 TYR A CA 1
ATOM 681 C C . TYR A 1 87 ? -5.719 -15.18 2.381 1 97.12 87 TYR A C 1
ATOM 683 O O . TYR A 1 87 ? -4.832 -15.75 1.744 1 97.12 87 TYR A O 1
ATOM 691 N N . LYS A 1 88 ? -5.93 -15.445 3.637 1 96 88 LYS A N 1
ATOM 692 C CA . LYS A 1 88 ? -5.129 -16.438 4.34 1 96 88 LYS A CA 1
ATOM 693 C C . LYS A 1 88 ? -5.242 -17.812 3.676 1 96 88 LYS A C 1
ATOM 695 O O . LYS A 1 88 ? -6.344 -18.25 3.324 1 96 88 LYS A O 1
ATOM 700 N N . ASN A 1 89 ? -4.117 -18.453 3.445 1 96.62 89 ASN A N 1
ATOM 701 C CA . ASN A 1 89 ? -3.986 -19.797 2.875 1 96.62 89 ASN A CA 1
ATOM 702 C C . ASN A 1 89 ? -4.406 -19.812 1.407 1 96.62 89 ASN A C 1
ATOM 704 O O . ASN A 1 89 ? -4.582 -20.891 0.827 1 96.62 89 ASN A O 1
ATOM 708 N N . ARG A 1 90 ? -4.684 -18.719 0.831 1 98.5 90 ARG A N 1
ATOM 709 C CA . ARG A 1 90 ? -5.09 -18.688 -0.57 1 98.5 90 ARG A CA 1
ATOM 710 C C . ARG A 1 90 ? -3.986 -18.094 -1.448 1 98.5 90 ARG A C 1
ATOM 712 O O . ARG A 1 90 ? -4.047 -18.203 -2.676 1 98.5 90 ARG A O 1
ATOM 719 N N . VAL A 1 91 ? -2.996 -17.484 -0.847 1 98.62 91 VAL A N 1
ATOM 720 C CA . VAL A 1 91 ? -1.928 -16.828 -1.588 1 98.62 91 VAL A CA 1
ATOM 721 C C . VAL A 1 91 ? -0.681 -17.703 -1.593 1 98.62 91 VAL A C 1
ATOM 723 O O . VAL A 1 91 ? -0.197 -18.109 -0.534 1 98.62 91 VAL A O 1
ATOM 726 N N . LYS A 1 92 ? -0.177 -18.047 -2.732 1 98.62 92 LYS A N 1
ATOM 727 C CA . LYS A 1 92 ? 1.109 -18.703 -2.902 1 98.62 92 LYS A CA 1
ATOM 728 C C . LYS A 1 92 ? 2.156 -17.75 -3.465 1 98.62 92 LYS A C 1
ATOM 730 O O . LYS A 1 92 ? 1.91 -17.078 -4.465 1 98.62 92 LYS A O 1
ATOM 735 N N . THR A 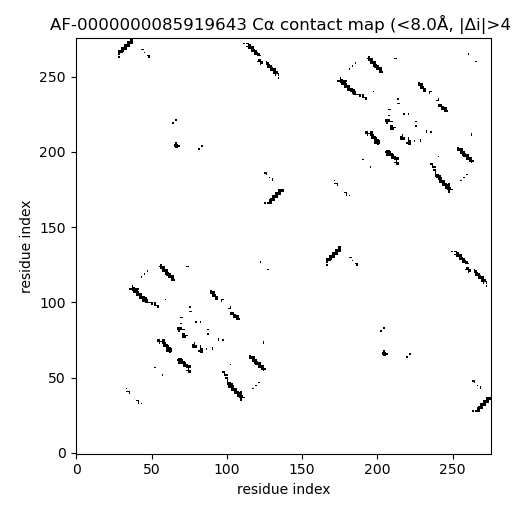1 93 ? 3.254 -17.688 -2.785 1 98.38 93 THR A N 1
ATOM 736 C CA . THR A 1 93 ? 4.367 -16.844 -3.223 1 98.38 93 THR A CA 1
ATOM 737 C C . THR A 1 93 ? 5.492 -17.703 -3.801 1 98.38 93 THR A C 1
ATOM 739 O O . THR A 1 93 ? 5.426 -18.938 -3.756 1 98.38 93 THR A O 1
ATOM 742 N N . PHE A 1 94 ? 6.465 -17.062 -4.414 1 98.38 94 PHE A N 1
ATOM 743 C CA . PHE A 1 94 ? 7.598 -17.734 -5.055 1 98.38 94 PHE A CA 1
ATOM 744 C C . PHE A 1 94 ? 8.914 -17.141 -4.559 1 98.38 94 PHE A C 1
ATOM 746 O O . PHE A 1 94 ? 9.641 -16.5 -5.316 1 98.38 94 PHE A O 1
ATOM 753 N N . PRO A 1 95 ? 9.281 -17.484 -3.287 1 97.81 95 PRO A N 1
ATOM 754 C CA . PRO A 1 95 ? 10.469 -16.875 -2.684 1 97.81 95 PRO A CA 1
ATOM 755 C C . PRO A 1 95 ? 11.734 -17.094 -3.506 1 97.81 95 PRO A C 1
ATOM 757 O O . PRO A 1 95 ? 12.641 -16.266 -3.504 1 97.81 95 PRO A O 1
ATOM 760 N N . GLU A 1 96 ? 11.82 -18.156 -4.223 1 97 96 GLU A N 1
ATOM 761 C CA . GLU A 1 96 ? 12.992 -18.453 -5.047 1 97 96 GLU A CA 1
ATOM 762 C C . GLU A 1 96 ? 13.125 -17.453 -6.188 1 97 96 GLU A C 1
ATOM 764 O O . GLU A 1 96 ? 14.195 -17.328 -6.785 1 97 96 GLU A O 1
ATOM 769 N N . GLU A 1 97 ? 12.07 -16.703 -6.539 1 97.38 97 GLU A N 1
ATOM 770 C CA . GLU A 1 97 ? 12.062 -15.773 -7.656 1 97.38 97 GLU A CA 1
ATOM 771 C C . GLU A 1 97 ? 12.375 -14.352 -7.191 1 97.38 97 GLU A C 1
ATOM 773 O O . GLU A 1 97 ? 12.648 -13.469 -8.008 1 97.38 97 GLU A O 1
ATOM 778 N N . TYR A 1 98 ? 12.461 -14.07 -5.875 1 97.62 98 TYR A N 1
ATOM 779 C CA . TYR A 1 98 ? 12.57 -12.711 -5.344 1 97.62 98 TYR A CA 1
ATOM 780 C C . TYR A 1 98 ? 13.883 -12.062 -5.773 1 97.62 98 TYR A C 1
ATOM 782 O O . TYR A 1 98 ? 13.914 -10.875 -6.102 1 97.62 98 TYR A O 1
ATOM 790 N N . GLN A 1 99 ? 14.906 -12.828 -5.77 1 95.56 99 GLN A N 1
ATOM 791 C CA . GLN A 1 99 ? 16.203 -12.281 -6.113 1 95.56 99 GLN A CA 1
ATOM 792 C C . GLN A 1 99 ? 16.234 -11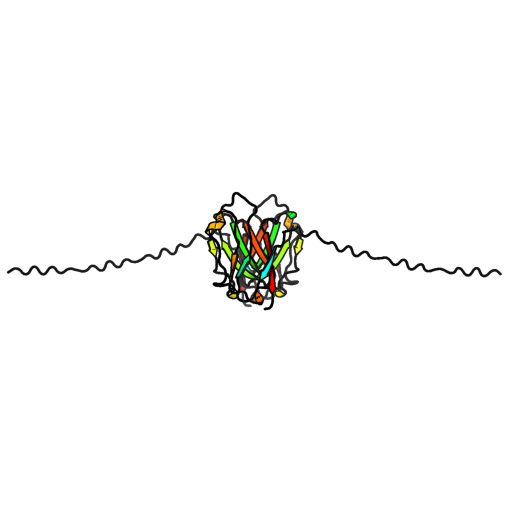.789 -7.5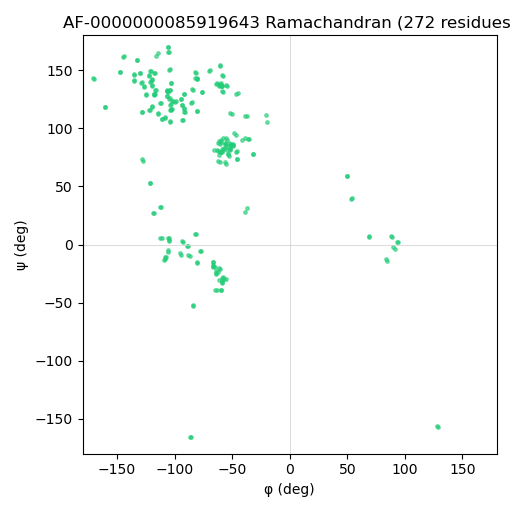59 1 95.56 99 GLN A C 1
ATOM 794 O O . GLN A 1 99 ? 17.047 -10.93 -7.914 1 95.56 99 GLN A O 1
ATOM 799 N N . ARG A 1 100 ? 15.375 -12.375 -8.359 1 95.94 100 ARG A N 1
ATOM 800 C CA . ARG A 1 100 ? 15.289 -11.977 -9.758 1 95.94 100 ARG A CA 1
ATOM 801 C C . ARG A 1 100 ? 14.297 -10.828 -9.945 1 95.94 100 ARG A C 1
ATOM 803 O O . ARG A 1 100 ? 14.055 -10.383 -11.07 1 95.94 100 ARG A O 1
ATOM 810 N N . GLY A 1 101 ? 13.664 -10.391 -8.875 1 97.19 101 GLY A N 1
ATOM 811 C CA . GLY A 1 101 ? 12.758 -9.25 -8.922 1 97.19 101 GLY A CA 1
ATOM 812 C C . GLY A 1 101 ? 11.328 -9.633 -9.25 1 97.19 101 GLY A C 1
ATOM 813 O O . GLY A 1 101 ? 10.516 -8.773 -9.594 1 97.19 101 GLY A O 1
ATOM 814 N N . ASN A 1 102 ? 11.102 -10.914 -9.305 1 97.75 102 ASN A N 1
ATOM 815 C CA . ASN A 1 102 ? 9.758 -11.422 -9.57 1 97.75 102 ASN A CA 1
ATOM 816 C C . ASN A 1 102 ? 8.984 -11.648 -8.273 1 97.75 102 ASN A C 1
ATOM 818 O O . ASN A 1 102 ? 9.328 -12.531 -7.484 1 97.75 102 ASN A O 1
ATOM 822 N N . PHE A 1 103 ? 7.93 -10.836 -8.109 1 98.44 103 PHE A N 1
ATOM 823 C CA . PHE A 1 103 ? 7.145 -10.859 -6.883 1 98.44 103 PHE A CA 1
ATOM 824 C C . PHE A 1 103 ? 5.703 -11.258 -7.168 1 98.44 103 PHE A C 1
ATOM 826 O O . PHE A 1 103 ? 4.789 -10.867 -6.438 1 98.44 103 PHE A O 1
ATOM 833 N N . SER A 1 104 ? 5.496 -12.016 -8.219 1 98.31 104 SER A N 1
ATOM 834 C CA . SER A 1 104 ? 4.168 -12.484 -8.602 1 98.31 104 SER A CA 1
ATOM 835 C C . SER A 1 104 ? 3.541 -13.328 -7.5 1 98.31 104 SER A C 1
ATOM 837 O O . SER A 1 104 ? 4.254 -13.945 -6.699 1 98.31 104 SER A O 1
ATOM 839 N N . LEU A 1 105 ? 2.199 -13.344 -7.5 1 98.5 105 LEU A N 1
ATOM 840 C CA . LEU A 1 105 ? 1.427 -14.195 -6.605 1 98.5 105 LEU A CA 1
ATOM 841 C C . LEU A 1 105 ? 0.502 -15.117 -7.398 1 98.5 105 LEU A C 1
ATOM 843 O O . LEU A 1 105 ? -0 -14.734 -8.461 1 98.5 105 LEU A O 1
ATOM 847 N N . LYS A 1 106 ? 0.38 -16.25 -6.828 1 98.81 106 LYS A N 1
ATOM 848 C CA . LYS A 1 106 ? -0.744 -17.062 -7.27 1 98.81 106 LYS A CA 1
ATOM 849 C C . LYS A 1 106 ? -1.881 -17.031 -6.254 1 98.81 106 LYS A C 1
ATOM 851 O O . LYS A 1 106 ? -1.681 -17.359 -5.078 1 98.81 106 LYS A O 1
ATOM 856 N N . LEU A 1 107 ? -3.025 -16.594 -6.652 1 98.81 107 LEU A N 1
ATOM 857 C CA . LEU A 1 107 ? -4.199 -16.578 -5.785 1 98.81 107 LEU A CA 1
ATOM 858 C C . LEU A 1 107 ? -5.105 -17.766 -6.074 1 98.81 107 LEU A C 1
ATOM 860 O O . LEU A 1 107 ? -5.555 -17.953 -7.211 1 98.81 107 LEU A O 1
ATOM 864 N N . ASN A 1 108 ? -5.348 -18.516 -5.086 1 98.75 108 ASN A N 1
ATOM 865 C CA . ASN A 1 108 ? -6.133 -19.75 -5.215 1 98.75 108 ASN A CA 1
ATOM 866 C C . ASN A 1 108 ? -7.543 -19.562 -4.66 1 98.75 108 ASN A C 1
ATOM 868 O O . ASN A 1 108 ? -7.832 -18.578 -3.996 1 98.75 108 ASN A O 1
ATOM 872 N N . ASN A 1 109 ? -8.445 -20.547 -5.016 1 98.12 109 ASN A N 1
ATOM 873 C CA . ASN A 1 109 ? -9.812 -20.578 -4.512 1 98.12 109 ASN A CA 1
ATOM 874 C C . ASN A 1 109 ? -10.508 -19.219 -4.68 1 98.12 109 ASN A C 1
ATOM 876 O O . ASN A 1 109 ? -11.031 -18.656 -3.715 1 98.12 109 ASN A O 1
ATOM 880 N N . LEU A 1 110 ? -10.586 -18.781 -5.906 1 98.25 110 LEU A N 1
ATOM 881 C CA . LEU A 1 110 ? -11.07 -17.453 -6.25 1 98.25 110 LEU A CA 1
ATOM 882 C C . LEU A 1 110 ? -12.539 -17.297 -5.863 1 98.25 110 LEU A C 1
ATOM 884 O O . LEU A 1 110 ? -13.336 -18.219 -6.035 1 98.25 110 LEU A O 1
ATOM 888 N N . GLN A 1 111 ? -12.82 -16.172 -5.332 1 96.94 111 GLN A N 1
ATOM 889 C CA . GLN A 1 111 ? -14.164 -15.773 -4.91 1 96.94 111 GLN A CA 1
ATOM 890 C C . GLN A 1 111 ? -14.672 -14.602 -5.738 1 96.94 111 GLN A C 1
ATOM 892 O O . GLN A 1 111 ? -13.898 -13.938 -6.43 1 96.94 111 GLN A O 1
ATOM 897 N N . ASP A 1 112 ? -15.969 -14.383 -5.656 1 96.12 112 ASP A N 1
ATOM 898 C CA . ASP A 1 112 ? -16.578 -13.266 -6.383 1 96.12 112 ASP A CA 1
ATOM 899 C C . ASP A 1 112 ? -15.992 -11.93 -5.91 1 96.12 112 ASP A C 1
ATOM 901 O O . ASP A 1 112 ? -15.82 -11.008 -6.711 1 96.12 112 ASP A O 1
ATOM 905 N N . THR A 1 113 ? -15.578 -11.836 -4.621 1 95.25 113 THR A N 1
ATOM 906 C CA . THR A 1 113 ? -15.109 -10.609 -4.004 1 95.25 113 THR A CA 1
ATOM 907 C C . THR A 1 113 ? -13.672 -10.297 -4.434 1 95.25 113 THR A C 1
ATOM 909 O O . THR A 1 113 ? -13.148 -9.227 -4.133 1 95.25 113 THR A O 1
ATOM 912 N N . ASP A 1 114 ? -13.094 -11.242 -5.168 1 97.25 114 ASP A N 1
ATOM 913 C CA . ASP A 1 114 ? -11.727 -11.016 -5.629 1 97.25 114 ASP A CA 1
ATOM 914 C C . ASP A 1 114 ? -11.703 -10.109 -6.859 1 97.25 114 ASP A C 1
ATOM 916 O O . ASP A 1 114 ? -10.641 -9.609 -7.246 1 97.25 114 ASP A O 1
ATOM 920 N N . ALA A 1 115 ? -12.828 -9.898 -7.539 1 96.75 115 ALA A N 1
ATOM 921 C CA . ALA A 1 115 ? -12.867 -9.008 -8.695 1 96.75 115 ALA A CA 1
ATOM 922 C C . ALA A 1 115 ? -12.406 -7.598 -8.32 1 96.75 115 ALA A C 1
ATOM 924 O O . ALA A 1 115 ? -12.672 -7.133 -7.207 1 96.75 115 ALA A O 1
ATOM 925 N N . GLY A 1 116 ? -11.719 -6.969 -9.281 1 95.81 116 GLY A N 1
ATOM 926 C CA . GLY A 1 116 ? -11.227 -5.625 -9.031 1 95.81 116 GLY A CA 1
ATOM 927 C C . GLY A 1 116 ? -9.75 -5.465 -9.344 1 95.81 116 GLY A C 1
ATOM 928 O O . GLY A 1 116 ? -9.203 -6.199 -10.172 1 95.81 116 GLY A O 1
ATOM 929 N N . GLU A 1 117 ? -9.125 -4.512 -8.75 1 95.44 117 GLU A N 1
ATOM 930 C CA . GLU A 1 117 ? -7.727 -4.215 -9.047 1 95.44 117 GLU A CA 1
ATOM 931 C C . GLU A 1 117 ? -6.812 -4.68 -7.918 1 95.44 117 GLU A C 1
ATOM 933 O O . GLU A 1 117 ? -7.105 -4.457 -6.742 1 95.44 117 GLU A O 1
ATOM 938 N N . PHE A 1 118 ? -5.816 -5.344 -8.305 1 96.75 118 PHE A N 1
ATOM 939 C CA . PHE A 1 118 ? -4.691 -5.652 -7.43 1 96.75 118 PHE A CA 1
ATOM 940 C C . PHE A 1 118 ? -3.496 -4.762 -7.754 1 96.75 118 PHE A C 1
ATOM 942 O O . PHE A 1 118 ? -3.127 -4.609 -8.922 1 96.75 118 PHE A O 1
ATOM 949 N N . LYS A 1 119 ? -2.904 -4.195 -6.707 1 96.06 119 LYS A N 1
ATOM 950 C CA . LYS A 1 119 ? -1.735 -3.338 -6.891 1 96.06 119 LYS A CA 1
ATOM 951 C C . LYS A 1 119 ? -0.514 -3.918 -6.184 1 96.06 119 LYS A C 1
ATOM 953 O O . LYS A 1 119 ? -0.611 -4.379 -5.043 1 96.06 119 LYS A O 1
ATOM 958 N N . CYS A 1 120 ? 0.501 -4.027 -6.852 1 97.56 120 CYS A N 1
ATOM 959 C CA . CYS A 1 120 ? 1.81 -4.41 -6.336 1 97.56 120 CYS A CA 1
ATOM 960 C C . CYS A 1 120 ? 2.723 -3.197 -6.207 1 97.56 120 CYS A C 1
ATOM 962 O O . CYS A 1 120 ? 3.027 -2.539 -7.203 1 97.56 120 CYS A O 1
ATOM 964 N N . LEU A 1 121 ? 3.131 -2.848 -5 1 97.25 121 LEU A N 1
ATOM 965 C CA . LEU A 1 121 ? 3.99 -1.705 -4.715 1 97.25 121 LEU A CA 1
ATOM 966 C C . LEU A 1 121 ? 5.367 -2.164 -4.242 1 97.25 121 LEU A C 1
ATOM 968 O O . LEU A 1 121 ? 5.5 -2.701 -3.141 1 97.25 121 LEU A O 1
ATOM 972 N N . ILE A 1 122 ? 6.371 -2.01 -5.055 1 98.06 122 ILE A N 1
ATOM 973 C CA . ILE A 1 122 ? 7.746 -2.334 -4.691 1 98.06 122 ILE A CA 1
ATOM 974 C C . ILE A 1 122 ? 8.445 -1.088 -4.152 1 98.06 122 ILE A C 1
ATOM 976 O O . ILE A 1 122 ? 8.773 -0.174 -4.91 1 98.06 122 ILE A O 1
ATOM 980 N N . THR A 1 123 ? 8.656 -1.071 -2.828 1 97.31 123 THR A N 1
ATOM 981 C CA . THR A 1 123 ? 9.062 0.129 -2.102 1 97.31 123 THR A CA 1
ATOM 982 C C . THR A 1 123 ? 10.438 -0.056 -1.471 1 97.31 123 THR A C 1
ATOM 984 O O . THR A 1 123 ? 10.695 -1.063 -0.807 1 97.31 123 THR A O 1
ATOM 987 N N . PRO A 1 124 ? 11.336 0.94 -1.726 1 95.88 124 PRO A N 1
ATOM 988 C CA . PRO A 1 124 ? 12.547 0.865 -0.901 1 95.88 124 PRO A CA 1
ATOM 989 C C . PRO A 1 124 ? 12.242 0.833 0.594 1 95.88 124 PRO A C 1
ATOM 991 O O . PRO A 1 124 ? 11.375 1.576 1.066 1 95.88 124 PRO A O 1
ATOM 994 N N . SER A 1 125 ? 12.93 0.001 1.323 1 95.94 125 SER A N 1
ATOM 995 C CA . SER A 1 125 ? 12.602 -0.242 2.725 1 95.94 125 SER A CA 1
ATOM 996 C C . SER A 1 125 ? 12.789 1.02 3.562 1 95.94 125 SER A C 1
ATOM 998 O O . SER A 1 125 ? 12.141 1.186 4.598 1 95.94 125 SER A O 1
ATOM 1000 N N . ASP A 1 126 ? 13.633 1.973 3.062 1 95.06 126 ASP A N 1
ATOM 1001 C CA . ASP A 1 126 ? 13.867 3.209 3.803 1 95.06 126 ASP A CA 1
ATOM 1002 C C . ASP A 1 126 ? 12.914 4.312 3.348 1 95.06 126 ASP A C 1
ATOM 1004 O O . ASP A 1 126 ? 13.039 5.461 3.775 1 95.06 126 ASP A O 1
ATOM 1008 N N . GLU A 1 127 ? 12.031 3.977 2.438 1 96.31 127 GLU A N 1
ATOM 1009 C CA . GLU A 1 127 ? 11.031 4.93 1.957 1 96.31 127 GLU A CA 1
ATOM 1010 C C . GLU A 1 127 ? 9.625 4.523 2.389 1 96.31 127 GLU A C 1
ATOM 1012 O O . GLU A 1 127 ? 8.68 4.617 1.605 1 96.31 127 GLU A O 1
ATOM 1017 N N . GLN A 1 128 ? 9.531 3.922 3.516 1 95.5 128 GLN A N 1
ATOM 1018 C CA . GLN A 1 128 ? 8.297 3.607 4.227 1 95.5 128 GLN A CA 1
ATOM 1019 C C . GLN A 1 128 ? 8.336 4.141 5.656 1 95.5 128 GLN A C 1
ATOM 1021 O O . GLN A 1 128 ? 9.359 4.031 6.34 1 95.5 128 GLN A O 1
ATOM 1026 N N . LYS A 1 129 ? 7.23 4.723 6.07 1 95.56 129 LYS A N 1
ATOM 1027 C CA . LYS A 1 129 ? 7.086 5.203 7.441 1 95.56 129 LYS A CA 1
ATOM 1028 C C . LYS A 1 129 ? 5.793 4.695 8.07 1 95.56 129 LYS A C 1
ATOM 1030 O O . LYS A 1 129 ? 4.762 4.617 7.398 1 95.56 129 LYS A O 1
ATOM 1035 N N . THR A 1 130 ? 5.895 4.312 9.32 1 95.88 130 THR A N 1
ATOM 1036 C CA . THR A 1 130 ? 4.727 3.873 10.078 1 95.88 130 THR A CA 1
ATOM 1037 C C . THR A 1 130 ? 4.457 4.812 11.25 1 95.88 130 THR A C 1
ATOM 1039 O O . THR A 1 130 ? 5.379 5.172 11.984 1 95.88 130 THR A O 1
ATOM 1042 N N . VAL A 1 131 ? 3.223 5.199 11.391 1 97.62 131 VAL A N 1
ATOM 1043 C CA . VAL A 1 131 ? 2.789 6.035 12.508 1 97.62 131 VAL A CA 1
ATOM 1044 C C . VAL A 1 131 ? 1.733 5.297 13.328 1 97.62 131 VAL A C 1
ATOM 1046 O O . VAL A 1 131 ? 0.69 4.906 12.797 1 97.62 131 VAL A O 1
ATOM 1049 N N . GLN A 1 132 ? 2.047 5.055 14.562 1 97.25 132 GLN A N 1
ATOM 1050 C CA . GLN A 1 132 ? 1.057 4.484 15.469 1 97.25 132 GLN A CA 1
ATOM 1051 C C . GLN A 1 132 ? 0.175 5.57 16.078 1 97.25 132 GLN A C 1
ATOM 1053 O O . GLN A 1 132 ? 0.676 6.504 16.703 1 97.25 132 GLN A O 1
ATOM 1058 N N . MET A 1 133 ? -1.11 5.484 15.898 1 97.31 133 MET A N 1
ATOM 1059 C CA . MET A 1 133 ? -2.043 6.441 16.484 1 97.31 133 MET A CA 1
ATOM 1060 C C . MET A 1 133 ? -2.781 5.824 17.672 1 97.31 133 MET A C 1
ATOM 1062 O O . MET A 1 133 ? -3.426 4.785 17.531 1 97.31 133 MET A O 1
ATOM 1066 N N . ILE A 1 134 ? -2.674 6.516 18.75 1 96.62 134 ILE A N 1
ATOM 1067 C CA . ILE A 1 134 ? -3.404 6.121 19.953 1 96.62 134 ILE A CA 1
ATOM 1068 C C . ILE A 1 134 ? -4.484 7.156 20.266 1 96.62 134 ILE A C 1
ATOM 1070 O O . ILE A 1 134 ? -4.203 8.359 20.312 1 96.62 134 ILE A O 1
ATOM 1074 N N . ILE A 1 135 ? -5.68 6.691 20.312 1 96 135 ILE A N 1
ATOM 1075 C CA . ILE A 1 135 ? -6.777 7.582 20.672 1 96 135 ILE A CA 1
ATOM 1076 C C . ILE A 1 135 ? -7.043 7.488 22.172 1 96 135 ILE A C 1
ATOM 1078 O O . ILE A 1 135 ? -7.273 6.398 22.703 1 96 135 ILE A O 1
ATOM 1082 N N . LYS A 1 136 ? -6.895 8.617 22.766 1 91.06 136 LYS A N 1
ATOM 1083 C CA . LYS A 1 136 ? -7.141 8.672 24.203 1 91.06 136 LYS A CA 1
ATOM 1084 C C . LYS A 1 136 ? -8.586 9.047 24.5 1 91.06 136 LYS A C 1
ATOM 1086 O O . LYS A 1 136 ? -9.188 9.859 23.781 1 91.06 136 LYS A O 1
ATOM 1091 N N . GLY A 1 137 ? -9.359 8.133 25.172 1 74.38 137 GLY A N 1
ATOM 1092 C CA . GLY A 1 137 ? -10.695 8.453 25.641 1 74.38 137 GLY A CA 1
ATOM 1093 C C . GLY A 1 137 ? -10.766 9.789 26.359 1 74.38 137 GLY A C 1
ATOM 1094 O O . GLY A 1 137 ? -9.758 10.281 26.875 1 74.38 137 GLY A O 1
ATOM 1095 N N . VAL A 1 138 ? -11.734 10.586 25.922 1 56.12 138 VAL A N 1
ATOM 1096 C CA . VAL A 1 138 ? -12.078 11.648 26.875 1 56.12 138 VAL A CA 1
ATOM 1097 C C . VAL A 1 138 ? -12.602 11.039 28.172 1 56.12 138 VAL A C 1
ATOM 1099 O O . VAL A 1 138 ? -13.242 9.984 28.141 1 56.12 138 VAL A O 1
ATOM 1102 N N . MET B 1 1 ? 26.625 -61.781 50.969 1 35.53 1 MET B N 1
ATOM 1103 C CA . MET B 1 1 ? 26.047 -61.5 49.656 1 35.53 1 MET B CA 1
ATOM 1104 C C . MET B 1 1 ? 25.5 -60.094 49.594 1 35.53 1 MET B C 1
ATOM 1106 O O . MET B 1 1 ? 24.562 -59.75 50.281 1 35.53 1 MET B O 1
ATOM 1110 N N . PHE B 1 2 ? 26.484 -59.062 49.469 1 42.03 2 PHE B N 1
ATOM 1111 C CA . PHE B 1 2 ? 26.453 -57.594 49.438 1 42.03 2 PHE B CA 1
ATOM 1112 C C . PHE B 1 2 ? 25.672 -57.062 48.25 1 42.03 2 PHE B C 1
ATOM 1114 O O . PHE B 1 2 ? 26.016 -57.375 47.094 1 42.03 2 PHE B O 1
ATOM 1121 N N . HIS B 1 3 ? 24.281 -57.031 48.344 1 46.5 3 HIS B N 1
ATOM 1122 C CA . HIS B 1 3 ? 23.328 -56.5 47.375 1 46.5 3 HIS B CA 1
ATOM 1123 C C . HIS B 1 3 ? 23.578 -55 47.125 1 46.5 3 HIS B C 1
ATOM 1125 O O . HIS B 1 3 ? 23.484 -54.188 48.031 1 46.5 3 HIS B O 1
ATOM 1131 N N . LEU B 1 4 ? 24.578 -54.625 46.281 1 44.06 4 LEU B N 1
ATOM 1132 C CA . LEU B 1 4 ? 24.906 -53.312 45.812 1 44.06 4 LEU B CA 1
ATOM 1133 C C . LEU B 1 4 ? 23.734 -52.688 45.031 1 44.06 4 LEU B C 1
ATOM 1135 O O . LEU B 1 4 ? 23.344 -53.219 43.969 1 44.06 4 LEU B O 1
ATOM 1139 N N . GLY B 1 5 ? 22.656 -52.312 45.75 1 44.19 5 GLY B N 1
ATOM 1140 C CA . GLY B 1 5 ? 21.547 -51.625 45.125 1 44.19 5 GLY B CA 1
ATOM 1141 C C . GLY B 1 5 ? 21.969 -50.375 44.375 1 44.19 5 GLY B C 1
ATOM 1142 O O . GLY B 1 5 ? 22.578 -49.469 44.969 1 44.19 5 GLY B O 1
ATOM 1143 N N . ILE B 1 6 ? 22.297 -50.5 43.094 1 43.5 6 ILE B N 1
ATOM 1144 C CA . ILE B 1 6 ? 22.625 -49.406 42.188 1 43.5 6 ILE B CA 1
ATOM 1145 C C . ILE B 1 6 ? 21.438 -48.438 42.094 1 43.5 6 ILE B C 1
ATOM 1147 O O . ILE B 1 6 ? 20.344 -48.844 41.719 1 43.5 6 ILE B O 1
ATOM 1151 N N . ARG B 1 7 ? 21.328 -47.438 42.969 1 39.09 7 ARG B N 1
ATOM 1152 C CA . ARG B 1 7 ? 20.359 -46.344 42.844 1 39.09 7 ARG B CA 1
ATOM 1153 C C . ARG B 1 7 ? 20.578 -45.562 41.562 1 39.09 7 ARG B C 1
ATOM 1155 O O . ARG B 1 7 ? 21.641 -44.969 41.375 1 39.09 7 ARG B O 1
ATOM 1162 N N . ILE B 1 8 ? 19.984 -46 40.438 1 44.19 8 ILE B N 1
ATOM 1163 C CA . ILE B 1 8 ? 20.016 -45.25 39.188 1 44.19 8 ILE B CA 1
ATOM 1164 C C . ILE B 1 8 ? 19.359 -43.906 39.375 1 44.19 8 ILE B C 1
ATOM 1166 O O . ILE B 1 8 ? 18.188 -43.812 39.75 1 44.19 8 ILE B O 1
ATOM 1170 N N . GLN B 1 9 ? 20.062 -42.906 39.969 1 44.16 9 GLN B N 1
ATOM 1171 C CA . GLN B 1 9 ? 19.562 -41.531 40 1 44.16 9 GLN B CA 1
ATOM 1172 C C . GLN B 1 9 ? 19.281 -41.031 38.562 1 44.16 9 GLN B C 1
ATOM 1174 O O . GLN B 1 9 ? 20.172 -41.031 37.719 1 44.16 9 GLN B O 1
ATOM 1179 N N . ASN B 1 10 ? 18.078 -41.344 38.125 1 43.59 10 ASN B N 1
ATOM 1180 C CA . ASN B 1 10 ? 17.594 -40.719 36.875 1 43.59 10 ASN B CA 1
ATOM 1181 C C . ASN B 1 10 ? 17.719 -39.188 36.938 1 43.59 10 ASN B C 1
ATOM 1183 O O . ASN B 1 10 ? 17.031 -38.531 37.719 1 43.59 10 ASN B O 1
ATOM 1187 N N . THR B 1 11 ? 18.922 -38.625 36.781 1 50.94 11 THR B N 1
ATOM 1188 C CA . THR B 1 11 ? 19.031 -37.188 36.594 1 50.94 11 THR B CA 1
ATOM 1189 C C . THR B 1 11 ? 18.234 -36.719 35.375 1 50.94 11 THR B C 1
ATOM 1191 O O . THR B 1 11 ? 18.438 -37.25 34.281 1 50.94 11 THR B O 1
ATOM 1194 N N . MET B 1 12 ? 16.938 -36.344 35.625 1 48.66 12 MET B N 1
ATOM 1195 C CA . MET B 1 12 ? 16.109 -35.688 34.625 1 48.66 12 MET B CA 1
ATOM 1196 C C . MET B 1 12 ? 16.828 -34.469 34.031 1 48.66 12 MET B C 1
ATOM 1198 O O . MET B 1 12 ? 17.25 -33.594 34.781 1 48.66 12 MET B O 1
ATOM 1202 N N . PHE B 1 13 ? 17.688 -34.688 32.969 1 52.44 13 PHE B N 1
ATOM 1203 C CA . PHE B 1 13 ? 18.172 -33.562 32.188 1 52.44 13 PHE B CA 1
ATOM 1204 C C . PHE B 1 13 ? 17 -32.75 31.656 1 52.44 13 PHE B C 1
ATOM 1206 O O . PHE B 1 13 ? 16.203 -33.219 30.859 1 52.44 13 PHE B O 1
ATOM 1213 N N . SER B 1 14 ? 16.484 -31.812 32.438 1 52.56 14 SER B N 1
ATOM 1214 C CA . SER B 1 14 ? 15.594 -30.766 31.938 1 52.56 14 SER B CA 1
ATOM 1215 C C . SER B 1 14 ? 16.203 -30.047 30.7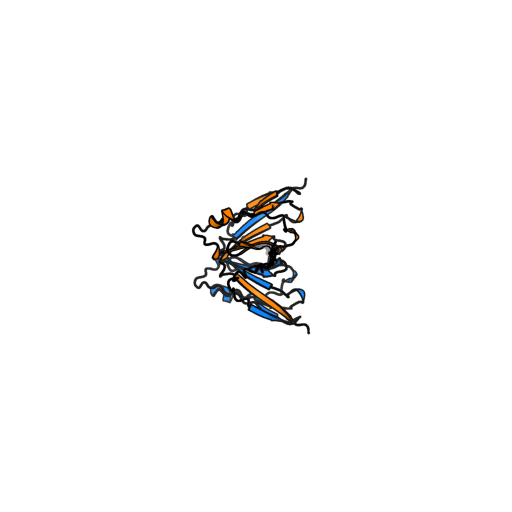5 1 52.56 14 SER B C 1
ATOM 1217 O O . SER B 1 14 ? 17.266 -29.422 30.875 1 52.56 14 SER B O 1
ATOM 1219 N N . SER B 1 15 ? 16.094 -30.641 29.531 1 52.41 15 SER B N 1
ATOM 1220 C CA . SER B 1 15 ? 16.422 -29.875 28.344 1 52.41 15 SER B CA 1
ATOM 1221 C C . SER B 1 15 ? 15.68 -28.531 28.328 1 52.41 15 SER B C 1
ATOM 1223 O O . SER B 1 15 ? 14.445 -28.5 28.328 1 52.41 15 SER B O 1
ATOM 1225 N N . ARG B 1 16 ? 16.266 -27.516 28.969 1 48.06 16 ARG B N 1
ATOM 1226 C CA . ARG B 1 16 ? 15.773 -26.156 28.766 1 48.06 16 ARG B CA 1
ATOM 1227 C C . ARG B 1 16 ? 15.742 -25.812 27.281 1 48.06 16 ARG B C 1
ATOM 1229 O O . ARG B 1 16 ? 16.797 -25.672 26.656 1 48.06 16 ARG B O 1
ATOM 1236 N N . THR B 1 17 ? 14.719 -26.312 26.531 1 52.28 17 THR B N 1
ATOM 1237 C CA . THR B 1 17 ? 14.531 -25.75 25.188 1 52.28 17 THR B CA 1
ATOM 1238 C C . THR B 1 17 ? 14.531 -24.234 25.234 1 52.28 17 THR B C 1
ATOM 1240 O O . THR B 1 17 ? 13.68 -23.625 25.875 1 52.28 17 THR B O 1
ATOM 1243 N N . PHE B 1 18 ? 15.711 -23.656 25.188 1 44.03 18 PHE B N 1
ATOM 1244 C CA . PHE B 1 18 ? 15.734 -22.25 24.844 1 44.03 18 PHE B CA 1
ATOM 1245 C C . PHE B 1 18 ? 15.094 -22.016 23.469 1 44.03 18 PHE B C 1
ATOM 1247 O O . PHE B 1 18 ? 15.648 -22.422 22.453 1 44.03 18 PHE B O 1
ATOM 1254 N N . ARG B 1 19 ? 13.695 -21.953 23.5 1 44.03 19 ARG B N 1
ATOM 1255 C CA . ARG B 1 19 ? 13.055 -21.391 22.312 1 44.03 19 ARG B CA 1
ATOM 1256 C C . ARG B 1 19 ? 13.742 -20.109 21.875 1 44.03 19 ARG B C 1
ATOM 1258 O O . ARG B 1 19 ? 13.789 -19.125 22.625 1 44.03 19 ARG B O 1
ATOM 1265 N N . LYS B 1 20 ? 14.695 -20.172 20.953 1 45.38 20 LYS B N 1
ATOM 1266 C CA . LYS B 1 20 ? 15.211 -18.969 20.281 1 45.38 20 LYS B CA 1
ATOM 1267 C C . LYS B 1 20 ? 14.062 -18.109 19.766 1 45.38 20 LYS B C 1
ATOM 1269 O O . LYS B 1 20 ? 13.336 -18.5 18.859 1 45.38 20 LYS B O 1
ATOM 1274 N N . GLN B 1 21 ? 13.477 -17.188 20.562 1 42.22 21 GLN B N 1
ATOM 1275 C CA . GLN B 1 21 ? 12.664 -16.125 19.969 1 42.22 21 GLN B CA 1
ATOM 1276 C C . GLN B 1 21 ? 13.477 -15.305 18.984 1 42.22 21 GLN B C 1
ATOM 1278 O O . GLN B 1 21 ? 14.422 -14.609 19.375 1 42.22 21 GLN B O 1
ATOM 1283 N N . ALA B 1 22 ? 13.648 -15.805 17.812 1 38.5 22 ALA B N 1
ATOM 1284 C CA . ALA B 1 22 ? 14.227 -14.914 16.812 1 38.5 22 ALA B CA 1
ATOM 1285 C C . ALA B 1 22 ? 13.547 -13.539 16.844 1 38.5 22 ALA B C 1
ATOM 1287 O O . ALA B 1 22 ? 12.375 -13.414 16.5 1 38.5 22 ALA B O 1
ATOM 1288 N N . SER B 1 23 ? 13.898 -12.633 17.766 1 38.59 23 SER B N 1
ATOM 1289 C CA . SER B 1 23 ? 13.547 -11.234 17.531 1 38.59 23 SER B CA 1
ATOM 1290 C C . SER B 1 23 ? 14.117 -10.742 16.203 1 38.59 23 SER B C 1
ATOM 1292 O O . SER B 1 23 ? 15.336 -10.711 16.031 1 38.59 23 SER B O 1
ATOM 1294 N N . LEU B 1 24 ? 13.633 -11.148 15.125 1 40.66 24 LEU B N 1
ATOM 1295 C CA . LEU B 1 24 ? 14.141 -10.469 13.938 1 40.66 24 LEU B CA 1
ATOM 1296 C C . LEU B 1 24 ? 14.336 -8.984 14.195 1 40.66 24 LEU B C 1
ATOM 1298 O O . LEU B 1 24 ? 13.438 -8.32 14.727 1 40.66 24 LEU B O 1
ATOM 1302 N N . PRO B 1 25 ? 15.453 -8.539 14.25 1 40.59 25 PRO B N 1
ATOM 1303 C CA . PRO B 1 25 ? 15.625 -7.086 14.242 1 40.59 25 PRO B CA 1
ATOM 1304 C C . PRO B 1 25 ? 14.766 -6.398 13.18 1 40.59 25 PRO B C 1
ATOM 1306 O O . PRO B 1 25 ? 14.938 -6.656 11.984 1 40.59 25 PRO B O 1
ATOM 1309 N N . TYR B 1 26 ? 13.445 -6.281 13.359 1 40.97 26 TYR B N 1
ATOM 1310 C CA . TYR B 1 26 ? 12.766 -5.305 12.523 1 40.97 26 TYR B CA 1
ATOM 1311 C C . TYR B 1 26 ? 13.633 -4.07 12.297 1 40.97 26 TYR B C 1
ATOM 1313 O O . TYR B 1 26 ? 14.266 -3.57 13.234 1 40.97 26 TYR B O 1
ATOM 1321 N N . SER B 1 27 ? 14.375 -3.953 11.406 1 41.66 27 SER B N 1
ATOM 1322 C CA . SER B 1 27 ? 14.93 -2.648 11.062 1 41.66 27 SER B CA 1
ATOM 1323 C C . SER B 1 27 ? 14.07 -1.517 11.617 1 41.66 27 SER B C 1
ATOM 1325 O O . SER B 1 27 ? 12.844 -1.586 11.578 1 41.66 27 SER B O 1
ATOM 1327 N N . LEU B 1 28 ? 14.547 -0.76 12.602 1 42.44 28 LEU B N 1
ATOM 1328 C CA . LEU B 1 28 ? 14.039 0.406 13.312 1 42.44 28 LEU B CA 1
ATOM 1329 C C . LEU B 1 28 ? 13.32 1.359 12.367 1 42.44 28 LEU B C 1
ATOM 1331 O O . LEU B 1 28 ? 13.945 2.262 11.797 1 42.44 28 LEU B O 1
ATOM 1335 N N . SER B 1 29 ? 12.758 0.93 11.328 1 51.22 29 SER B N 1
ATOM 1336 C CA . SER B 1 29 ? 11.922 2.045 10.898 1 51.22 29 SER B CA 1
ATOM 1337 C C . SER B 1 29 ? 11.234 2.713 12.078 1 51.22 29 SER B C 1
ATOM 1339 O O . SER B 1 29 ? 10.68 2.035 12.945 1 51.22 29 SER B O 1
ATOM 1341 N N . LEU B 1 30 ? 11.922 3.771 12.695 1 59.25 30 LEU B N 1
ATOM 1342 C CA . LEU B 1 30 ? 11.438 4.594 13.805 1 59.25 30 LEU B CA 1
ATOM 1343 C C . LEU B 1 30 ? 9.922 4.75 13.75 1 59.25 30 LEU B C 1
ATOM 1345 O O . LEU B 1 30 ? 9.383 5.289 12.781 1 59.25 30 LEU B O 1
ATOM 1349 N N . GLN B 1 31 ? 9.266 3.811 14.141 1 82.88 31 GLN B N 1
ATOM 1350 C CA . GLN B 1 31 ? 7.828 3.977 14.344 1 82.88 31 GLN B CA 1
ATOM 1351 C C . GLN B 1 31 ? 7.535 5.191 15.219 1 82.88 31 GLN B C 1
ATOM 1353 O O . GLN B 1 31 ? 8.156 5.371 16.266 1 82.88 31 GLN B O 1
ATOM 1358 N N . VAL B 1 32 ? 6.906 6.219 14.664 1 93.19 32 VAL B N 1
ATOM 1359 C CA . VAL B 1 32 ? 6.441 7.391 15.398 1 93.19 32 VAL B CA 1
ATOM 1360 C C . VAL B 1 32 ? 5.066 7.113 16 1 93.19 32 VAL B C 1
ATOM 1362 O O . VAL B 1 32 ? 4.215 6.488 15.359 1 93.19 32 VAL B O 1
ATOM 1365 N N . THR B 1 33 ? 4.906 7.453 17.25 1 96.31 33 THR B N 1
ATOM 1366 C CA . THR B 1 33 ? 3.609 7.344 17.891 1 96.31 33 THR B CA 1
ATOM 1367 C C . THR B 1 33 ? 2.986 8.719 18.094 1 96.31 33 THR B C 1
ATOM 1369 O O . THR B 1 33 ? 3.664 9.656 18.531 1 96.31 33 THR B O 1
ATOM 1372 N N . VAL B 1 34 ? 1.743 8.789 17.734 1 97.19 34 VAL B N 1
ATOM 1373 C CA . VAL B 1 34 ? 1.019 10.031 17.953 1 97.19 34 VAL B CA 1
ATOM 1374 C C . VAL B 1 34 ? -0.193 9.773 18.844 1 97.19 34 VAL B C 1
ATOM 1376 O O . VAL B 1 34 ? -0.851 8.734 18.719 1 97.19 34 VAL B O 1
ATOM 1379 N N . GLU B 1 35 ? -0.431 10.703 19.75 1 95.88 35 GLU B N 1
ATOM 1380 C CA . GLU B 1 35 ? -1.613 10.672 20.609 1 95.88 35 GLU B CA 1
ATOM 1381 C C . GLU B 1 35 ? -2.666 11.672 20.125 1 95.88 35 GLU B C 1
ATOM 1383 O O . GLU B 1 35 ? -2.334 12.797 19.734 1 95.88 35 GLU B O 1
ATOM 1388 N N . ALA B 1 36 ? -3.947 11.117 20.203 1 96.06 36 ALA B N 1
ATOM 1389 C CA . ALA B 1 36 ? -5.012 11.961 19.672 1 96.06 36 ALA B CA 1
ATOM 1390 C C . ALA B 1 36 ? -6.293 11.812 20.484 1 96.06 36 ALA B C 1
ATOM 1392 O O . ALA B 1 36 ? -6.426 10.875 21.281 1 96.06 36 ALA B O 1
ATOM 1393 N N . VAL B 1 37 ? -7.18 12.836 20.281 1 96.81 37 VAL B N 1
ATOM 1394 C CA . VAL B 1 37 ? -8.484 12.836 20.938 1 96.81 37 VAL B CA 1
ATOM 1395 C C . VAL B 1 37 ? -9.586 12.875 19.875 1 96.81 37 VAL B C 1
ATOM 1397 O O . VAL B 1 37 ? -9.422 13.492 18.828 1 96.81 37 VAL B O 1
ATOM 1400 N N . ILE B 1 38 ? -10.711 12.25 20.25 1 97 38 ILE B N 1
ATOM 1401 C CA . ILE B 1 38 ? -11.844 12.203 19.328 1 97 38 ILE B CA 1
ATOM 1402 C C . ILE B 1 38 ? -12.297 13.625 19 1 97 38 ILE B C 1
ATOM 1404 O O . ILE B 1 38 ? -12.375 14.484 19.875 1 97 38 ILE B O 1
ATOM 1408 N N . GLY B 1 39 ? -12.578 13.844 17.734 1 97.44 39 GLY B N 1
ATOM 1409 C CA . GLY B 1 39 ? -13.008 15.156 17.266 1 97.44 39 GLY B CA 1
ATOM 1410 C C . GLY B 1 39 ? -11.859 16.094 16.984 1 97.44 39 GLY B C 1
ATOM 1411 O O . GLY B 1 39 ? -12.047 17.141 16.344 1 97.44 39 GLY B O 1
ATOM 1412 N N . GLY B 1 40 ? -10.703 15.758 17.406 1 97.62 40 GLY B N 1
ATOM 1413 C CA . GLY B 1 40 ? -9.516 16.562 17.188 1 97.62 40 GLY B CA 1
ATOM 1414 C C . GLY B 1 40 ? -8.828 16.266 15.859 1 97.62 40 GLY B C 1
ATOM 1415 O O . GLY B 1 40 ? -9.461 15.742 14.938 1 97.62 40 GLY B O 1
ATOM 1416 N N . SER B 1 41 ? -7.582 16.75 15.719 1 98.31 41 SER B N 1
ATOM 1417 C CA . SER B 1 41 ? -6.762 16.531 14.523 1 98.31 41 SER B CA 1
ATOM 1418 C C . SER B 1 41 ? -5.355 16.078 14.898 1 98.31 41 SER B C 1
ATOM 1420 O O . SER B 1 41 ? -4.918 16.25 16.031 1 98.31 41 SER B O 1
ATOM 1422 N N . VAL B 1 42 ? -4.715 15.469 13.969 1 98.44 42 VAL B N 1
ATOM 1423 C CA . VAL B 1 42 ? -3.334 15.047 14.195 1 98.44 42 VAL B CA 1
ATOM 1424 C C . VAL B 1 42 ? -2.553 15.109 12.891 1 98.44 42 VAL B C 1
ATOM 1426 O O . VAL B 1 42 ? -3.131 14.969 11.805 1 98.44 42 VAL B O 1
ATOM 1429 N N . LEU B 1 43 ? -1.275 15.391 13.031 1 98.56 43 LEU B N 1
ATOM 1430 C CA . LEU B 1 43 ? -0.358 15.312 11.898 1 98.56 43 LEU B CA 1
ATOM 1431 C C . LEU B 1 43 ? 0.289 13.93 11.828 1 98.56 43 LEU B C 1
ATOM 1433 O O . LEU B 1 43 ? 0.789 13.414 12.828 1 98.56 43 LEU B O 1
ATOM 1437 N N . LEU B 1 44 ? 0.253 13.32 10.68 1 98.31 44 LEU B N 1
ATOM 1438 C CA . LEU B 1 44 ? 0.94 12.062 10.398 1 98.31 44 LEU B CA 1
ATOM 1439 C C . LEU B 1 44 ? 2.191 12.305 9.562 1 98.31 44 LEU B C 1
ATOM 1441 O O . LEU B 1 44 ? 2.1 12.523 8.352 1 98.31 44 LEU B O 1
ATOM 1445 N N . PRO B 1 45 ? 3.336 12.219 10.141 1 98.06 45 PRO B N 1
ATOM 1446 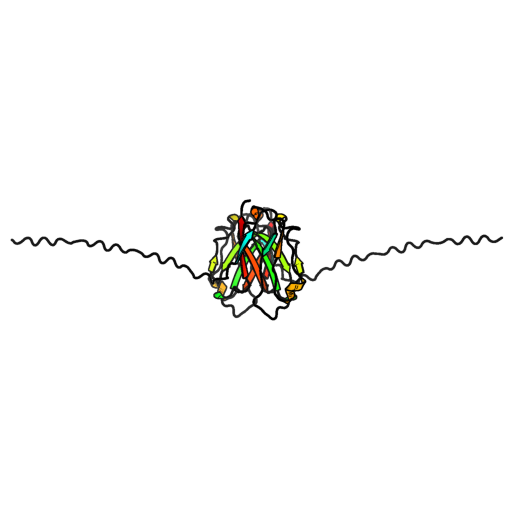C CA . PRO B 1 45 ? 4.551 12.633 9.43 1 98.06 45 PRO B CA 1
ATOM 1447 C C . PRO B 1 45 ? 5.059 11.57 8.461 1 98.06 45 PRO B C 1
ATOM 1449 O O . PRO B 1 45 ? 5.004 10.375 8.758 1 98.06 45 PRO B O 1
ATOM 1452 N N . CYS B 1 46 ? 5.547 12.039 7.328 1 97.94 46 CYS B N 1
ATOM 1453 C CA . CYS B 1 46 ? 6.18 11.195 6.32 1 97.94 46 CYS B CA 1
ATOM 1454 C C . CYS B 1 46 ? 7.055 12.023 5.387 1 97.94 46 CYS B C 1
ATOM 1456 O O . CYS B 1 46 ? 6.57 12.945 4.73 1 97.94 46 CYS B O 1
ATOM 1458 N N . SER B 1 47 ? 8.336 11.695 5.402 1 97.06 47 SER B N 1
ATOM 1459 C CA . SER B 1 47 ? 9.266 12.383 4.512 1 97.06 47 SER B CA 1
ATOM 1460 C C . SER B 1 47 ? 10.211 11.398 3.832 1 97.06 47 SER B C 1
ATOM 1462 O O . SER B 1 47 ? 10.656 10.43 4.453 1 97.06 47 SER B O 1
ATOM 1464 N N . SER B 1 48 ? 10.469 11.648 2.639 1 97.5 48 SER B N 1
ATOM 1465 C CA . SER B 1 48 ? 11.453 10.859 1.906 1 97.5 48 SER B CA 1
ATOM 1466 C C . SER B 1 48 ? 12.867 11.125 2.412 1 97.5 48 SER B C 1
ATOM 1468 O O . SER B 1 48 ? 13.18 12.25 2.82 1 97.5 48 SER B O 1
ATOM 1470 N N . VAL B 1 49 ? 13.68 10.164 2.318 1 94.75 49 VAL B N 1
ATOM 1471 C CA . VAL B 1 49 ? 15.086 10.336 2.684 1 94.75 49 VAL B CA 1
ATOM 1472 C C . VAL B 1 49 ? 15.875 10.828 1.477 1 94.75 49 VAL B C 1
ATOM 1474 O O . VAL B 1 49 ? 17.031 11.25 1.612 1 94.75 49 VAL B O 1
ATOM 1477 N N . LYS B 1 50 ? 15.289 10.844 0.348 1 92.94 50 LYS B N 1
ATOM 1478 C CA . LYS B 1 50 ? 15.961 11.289 -0.867 1 92.94 50 LYS B CA 1
ATOM 1479 C C . LYS B 1 50 ? 15.938 12.812 -0.974 1 92.94 50 LYS B C 1
ATOM 1481 O O . LYS B 1 50 ? 14.953 13.453 -0.588 1 92.94 50 LYS B O 1
ATOM 1486 N N . HIS B 1 51 ? 17 13.383 -1.599 1 88.62 51 HIS B N 1
ATOM 1487 C CA . HIS B 1 51 ? 17.109 14.828 -1.687 1 88.62 51 HIS B CA 1
ATOM 1488 C C . HIS B 1 51 ? 16.859 15.32 -3.107 1 88.62 51 HIS B C 1
ATOM 1490 O O . HIS B 1 51 ? 16.656 16.516 -3.33 1 88.62 51 HIS B O 1
ATOM 1496 N N . ASP B 1 52 ? 16.797 14.492 -4.086 1 87.62 52 ASP B N 1
ATOM 1497 C CA . ASP B 1 52 ? 16.609 14.867 -5.484 1 87.62 52 ASP B CA 1
ATOM 1498 C C . ASP B 1 52 ? 15.352 14.219 -6.066 1 87.62 52 ASP B C 1
ATOM 1500 O O . ASP B 1 52 ? 15.391 13.641 -7.152 1 87.62 52 ASP B O 1
ATOM 1504 N N . LEU B 1 53 ? 14.312 14.461 -5.344 1 89.81 53 LEU B N 1
ATOM 1505 C CA . LEU B 1 53 ? 13.062 13.82 -5.762 1 89.81 53 LEU B CA 1
ATOM 1506 C C . LEU B 1 53 ? 12.469 14.531 -6.973 1 89.81 53 LEU B C 1
ATOM 1508 O O . LEU B 1 53 ? 12.484 15.766 -7.043 1 89.81 53 LEU B O 1
ATOM 1512 N N . GLU B 1 54 ? 12.109 13.781 -7.973 1 95.56 54 GLU B N 1
ATOM 1513 C CA . GLU B 1 54 ? 11.227 14.242 -9.039 1 95.56 54 GLU B CA 1
ATOM 1514 C C . GLU B 1 54 ? 9.812 13.711 -8.852 1 95.56 54 GLU B C 1
ATOM 1516 O O . GLU B 1 54 ? 9.57 12.516 -8.984 1 95.56 54 GLU B O 1
ATOM 1521 N N . LEU B 1 55 ? 8.891 14.586 -8.648 1 96.69 55 LEU B N 1
ATOM 1522 C CA . LEU B 1 55 ? 7.535 14.195 -8.273 1 96.69 55 LEU B CA 1
ATOM 1523 C C . LEU B 1 55 ? 6.918 13.289 -9.336 1 96.69 55 LEU B C 1
ATOM 1525 O O . LEU B 1 55 ? 6.148 12.383 -9.008 1 96.69 55 LEU B O 1
ATOM 1529 N N . LYS B 1 56 ? 7.254 13.477 -10.539 1 96.19 56 LYS B N 1
ATOM 1530 C CA . LYS B 1 56 ? 6.695 12.672 -11.617 1 96.19 56 LYS B CA 1
ATOM 1531 C C . LYS B 1 56 ? 7.148 11.219 -11.516 1 96.19 56 LYS B C 1
ATOM 1533 O O . LYS B 1 56 ? 6.57 10.328 -12.141 1 96.19 56 LYS B O 1
ATOM 1538 N N . ASP B 1 57 ? 8.188 10.992 -10.688 1 96.25 57 ASP B N 1
ATOM 1539 C CA . ASP B 1 57 ? 8.789 9.664 -10.625 1 96.25 57 ASP B CA 1
ATOM 1540 C C . ASP B 1 57 ? 8.383 8.938 -9.344 1 96.25 57 ASP B C 1
ATOM 1542 O O . ASP B 1 57 ? 8.891 7.855 -9.047 1 96.25 57 ASP B O 1
ATOM 1546 N N . ILE B 1 58 ? 7.484 9.562 -8.578 1 96.31 58 ILE B N 1
ATOM 1547 C CA . ILE B 1 58 ? 7.184 8.914 -7.301 1 96.31 58 ILE B CA 1
ATOM 1548 C C . ILE B 1 58 ? 5.676 8.898 -7.074 1 96.31 58 ILE B C 1
ATOM 1550 O O . ILE B 1 58 ? 4.957 9.781 -7.551 1 96.31 58 ILE B O 1
ATOM 1554 N N . ASN B 1 59 ? 5.215 7.895 -6.461 1 97.56 59 ASN B N 1
ATOM 1555 C CA . ASN B 1 59 ? 3.885 7.785 -5.871 1 97.56 59 ASN B CA 1
ATOM 1556 C C . ASN B 1 59 ? 3.953 7.613 -4.355 1 97.56 59 ASN B C 1
ATOM 1558 O O . ASN B 1 59 ? 4.898 7.02 -3.836 1 97.56 59 ASN B O 1
ATOM 1562 N N . VAL B 1 60 ? 2.965 8.141 -3.703 1 98 60 VAL B N 1
ATOM 1563 C CA . VAL B 1 60 ? 2.861 8 -2.254 1 98 60 VAL B CA 1
ATOM 1564 C C . VAL B 1 60 ? 1.513 7.391 -1.888 1 98 60 VAL B C 1
ATOM 1566 O O . VAL B 1 60 ? 0.467 7.852 -2.352 1 98 60 VAL B O 1
ATOM 1569 N N . HIS B 1 61 ? 1.571 6.391 -1.118 1 96.94 61 HIS B N 1
ATOM 1570 C CA . HIS B 1 61 ? 0.364 5.695 -0.685 1 96.94 61 HIS B CA 1
ATOM 1571 C C . HIS B 1 61 ? 0.248 5.691 0.836 1 96.94 61 HIS B C 1
ATOM 1573 O O . HIS B 1 61 ? 1.104 5.129 1.525 1 96.94 61 HIS B O 1
ATOM 1579 N N . TRP B 1 62 ? -0.763 6.332 1.359 1 97.5 62 TRP B N 1
ATOM 1580 C CA . TRP B 1 62 ? -1.106 6.254 2.775 1 97.5 62 TRP B CA 1
ATOM 1581 C C . TRP B 1 62 ? -2.168 5.188 3.02 1 97.5 62 TRP B C 1
ATOM 1583 O O . TRP B 1 62 ? -3.221 5.191 2.375 1 97.5 62 TRP B O 1
ATOM 1593 N N . ARG B 1 63 ? -1.817 4.273 3.936 1 96.06 63 ARG B N 1
ATOM 1594 C CA . ARG B 1 63 ? -2.701 3.162 4.27 1 96.06 63 ARG B CA 1
ATOM 1595 C C . ARG B 1 63 ? -2.879 3.039 5.777 1 96.06 63 ARG B C 1
ATOM 1597 O O . ARG B 1 63 ? -1.958 3.33 6.543 1 96.06 63 ARG B O 1
ATOM 1604 N N . HIS B 1 64 ? -4.027 2.609 6.09 1 95.19 64 HIS B N 1
ATOM 1605 C CA . HIS B 1 64 ? -4.293 2.256 7.48 1 95.19 64 HIS B CA 1
ATOM 1606 C C . HIS B 1 64 ? -4.305 0.743 7.672 1 95.19 64 HIS B C 1
ATOM 1608 O O . HIS B 1 64 ? -4.609 -0.002 6.738 1 95.19 64 HIS B O 1
ATOM 1614 N N . THR B 1 65 ? -3.959 0.246 8.836 1 86.12 65 THR B N 1
ATOM 1615 C CA . THR B 1 65 ? -3.809 -1.174 9.133 1 86.12 65 THR B CA 1
ATOM 1616 C C . THR B 1 65 ? -5.129 -1.911 8.938 1 86.12 65 THR B C 1
ATOM 1618 O O . THR B 1 65 ? -5.148 -3.133 8.773 1 86.12 65 THR B O 1
ATOM 1621 N N . ASN B 1 66 ? -6.219 -1.185 8.953 1 83.12 66 ASN B N 1
ATOM 1622 C CA . ASN B 1 66 ? -7.504 -1.841 8.727 1 83.12 66 ASN B CA 1
ATOM 1623 C C . ASN B 1 66 ? -7.777 -2.041 7.238 1 83.12 66 ASN B C 1
ATOM 1625 O O . ASN B 1 66 ? -8.883 -2.406 6.848 1 83.12 66 ASN B O 1
ATOM 1629 N N . GLY B 1 67 ? -6.738 -1.771 6.414 1 83.25 67 GLY B N 1
ATOM 1630 C CA . GLY B 1 67 ? -6.832 -2.029 4.988 1 83.25 67 GLY B CA 1
ATOM 1631 C C . GLY B 1 67 ? -7.363 -0.846 4.199 1 83.25 67 GLY B C 1
ATOM 1632 O O . GLY B 1 67 ? -7.445 -0.898 2.971 1 83.25 67 GLY B O 1
ATOM 1633 N N . LYS B 1 68 ? -7.684 0.176 4.859 1 92.06 68 LYS B N 1
ATOM 1634 C CA . LYS B 1 68 ? -8.336 1.298 4.188 1 92.06 68 LYS B CA 1
ATOM 1635 C C . LYS B 1 68 ? -7.309 2.193 3.498 1 92.06 68 LYS B C 1
ATOM 1637 O O . LYS B 1 68 ? -6.215 2.416 4.027 1 92.06 68 LYS B O 1
ATOM 1642 N N . ILE B 1 69 ? -7.75 2.666 2.352 1 95.88 69 ILE B N 1
ATOM 1643 C CA . ILE B 1 69 ? -6.965 3.652 1.619 1 95.88 69 ILE B CA 1
ATOM 1644 C C . ILE B 1 69 ? -7.195 5.039 2.213 1 95.88 69 ILE B C 1
ATOM 1646 O O . ILE B 1 69 ? -8.305 5.574 2.141 1 95.88 69 ILE B O 1
ATOM 1650 N N . VAL B 1 70 ? -6.172 5.582 2.768 1 97.44 70 VAL B N 1
ATOM 1651 C CA . VAL B 1 70 ? -6.273 6.891 3.408 1 97.44 70 VAL B CA 1
ATOM 1652 C C . VAL B 1 70 ? -6.121 7.992 2.363 1 97.44 70 VAL B C 1
ATOM 1654 O O . VAL B 1 70 ? -6.969 8.883 2.26 1 97.44 70 VAL B O 1
ATOM 1657 N N . HIS B 1 71 ? -5.07 7.949 1.584 1 97.44 71 HIS B N 1
ATOM 1658 C CA . HIS B 1 71 ? -4.801 8.961 0.571 1 97.44 71 HIS B CA 1
ATOM 1659 C C . HIS B 1 71 ? -3.66 8.531 -0.348 1 97.44 71 HIS B C 1
ATOM 1661 O O . HIS B 1 71 ? -2.705 7.895 0.097 1 97.44 71 HIS B O 1
ATOM 1667 N N . ASP B 1 72 ? -3.768 8.844 -1.596 1 97 72 ASP B N 1
ATOM 1668 C CA . ASP B 1 72 ? -2.697 8.617 -2.562 1 97 72 ASP B CA 1
ATOM 1669 C C . ASP B 1 72 ? -2.236 9.93 -3.186 1 97 72 ASP B C 1
ATOM 1671 O O . ASP B 1 72 ? -3.043 10.844 -3.4 1 97 72 ASP B O 1
ATOM 1675 N N . ILE B 1 73 ? -0.977 10.055 -3.398 1 98.06 73 ILE B N 1
ATOM 1676 C CA . ILE B 1 73 ? -0.357 11.062 -4.246 1 98.06 73 ILE B CA 1
ATOM 1677 C C . ILE B 1 73 ? 0.299 10.391 -5.453 1 98.06 73 ILE B C 1
ATOM 1679 O O . ILE B 1 73 ? 1.261 9.641 -5.305 1 98.06 73 ILE B O 1
ATOM 1683 N N . VAL B 1 74 ? -0.218 10.633 -6.637 1 96.94 74 VAL B N 1
ATOM 1684 C CA . VAL B 1 74 ? 0.257 9.992 -7.855 1 96.94 74 VAL B CA 1
ATOM 1685 C C . VAL B 1 74 ? 1.008 11.008 -8.719 1 96.94 74 VAL B C 1
ATOM 1687 O O . VAL B 1 74 ? 0.409 11.945 -9.242 1 96.94 74 VAL B O 1
ATOM 1690 N N . GLN B 1 75 ? 2.338 10.773 -8.742 1 96.56 75 GLN B N 1
ATOM 1691 C CA . GLN B 1 75 ? 3.195 11.641 -9.547 1 96.56 75 GLN B CA 1
ATOM 1692 C C . GLN B 1 75 ? 2.979 13.109 -9.188 1 96.56 75 GLN B C 1
ATOM 1694 O O . GLN B 1 75 ? 2.816 13.953 -10.07 1 96.56 75 GLN B O 1
ATOM 1699 N N . GLY B 1 76 ? 2.83 13.305 -7.945 1 95.25 76 GLY B N 1
ATOM 1700 C CA . GLY B 1 76 ? 2.828 14.656 -7.414 1 95.25 76 GLY B CA 1
ATOM 1701 C C . GLY B 1 76 ? 1.436 15.25 -7.293 1 95.25 76 GLY B C 1
ATOM 1702 O O . GLY B 1 76 ? 1.278 16.406 -6.875 1 95.25 76 GLY B O 1
ATOM 1703 N N . GLU B 1 77 ? 0.455 14.469 -7.637 1 96.5 77 GLU B N 1
ATOM 1704 C CA . GLU B 1 77 ? -0.915 14.969 -7.578 1 96.5 77 GLU B CA 1
ATOM 1705 C C . GLU B 1 77 ? -1.765 14.148 -6.617 1 96.5 77 GLU B C 1
ATOM 1707 O O . GLU B 1 77 ? -1.699 12.914 -6.621 1 96.5 77 GLU B O 1
ATOM 1712 N N . ASP B 1 78 ? -2.514 14.883 -5.871 1 96 78 ASP B N 1
ATOM 1713 C CA . ASP B 1 78 ? -3.445 14.188 -4.984 1 96 78 ASP B CA 1
ATOM 1714 C C . ASP B 1 78 ? -4.434 13.344 -5.785 1 96 78 ASP B C 1
ATOM 1716 O O . ASP B 1 78 ? -4.949 13.789 -6.812 1 96 78 ASP B O 1
ATOM 1720 N N . SER B 1 79 ? -4.652 12.156 -5.289 1 93.12 79 SER B N 1
ATOM 1721 C CA . SER B 1 79 ? -5.617 11.25 -5.91 1 93.12 79 SER B CA 1
ATOM 1722 C C . SER B 1 79 ? -6.605 10.711 -4.883 1 93.12 79 SER B C 1
ATOM 1724 O O . SER B 1 79 ? -6.246 9.898 -4.031 1 93.12 79 SER B O 1
ATOM 1726 N N . VAL B 1 80 ? -7.848 11.086 -5.043 1 92.38 80 VAL B N 1
ATOM 1727 C CA . VAL B 1 80 ? -8.852 10.695 -4.055 1 92.38 80 VAL B CA 1
ATOM 1728 C C . VAL B 1 80 ? -9.82 9.695 -4.672 1 92.38 80 VAL B C 1
ATOM 1730 O O . VAL B 1 80 ? -10.75 9.227 -4 1 92.38 80 VAL B O 1
ATOM 1733 N N . ALA B 1 81 ? -9.609 9.258 -5.836 1 88.62 81 ALA B N 1
ATOM 1734 C CA . ALA B 1 81 ? -10.547 8.391 -6.551 1 88.62 81 ALA B CA 1
ATOM 1735 C C . ALA B 1 81 ? -10.789 7.098 -5.785 1 88.62 81 ALA B C 1
ATOM 1737 O O . ALA B 1 81 ? -11.922 6.609 -5.719 1 88.62 81 ALA B O 1
ATOM 1738 N N . GLU B 1 82 ? -9.742 6.562 -5.203 1 90.44 82 GLU B N 1
ATOM 1739 C CA . GLU B 1 82 ? -9.867 5.27 -4.531 1 90.44 82 GLU B CA 1
ATOM 1740 C C . GLU B 1 82 ? -9.891 5.438 -3.016 1 90.44 82 GLU B C 1
ATOM 1742 O O . GLU B 1 82 ? -9.906 4.449 -2.277 1 90.44 82 GLU B O 1
ATOM 1747 N N . GLN B 1 83 ? -9.875 6.672 -2.561 1 95.31 83 GLN B N 1
ATOM 1748 C CA . GLN B 1 83 ? -9.859 6.934 -1.125 1 95.31 83 GLN B CA 1
ATOM 1749 C C . GLN B 1 83 ? -11.078 6.328 -0.439 1 95.31 83 GLN B C 1
ATOM 1751 O O . GLN B 1 83 ? -12.188 6.402 -0.961 1 95.31 83 GLN B O 1
ATOM 1756 N N . ASP B 1 84 ? -10.789 5.711 0.684 1 95.56 84 ASP B N 1
ATOM 1757 C CA . ASP B 1 84 ? -11.914 5.211 1.471 1 95.56 84 ASP B CA 1
ATOM 1758 C C . ASP B 1 84 ? -12.844 6.344 1.885 1 95.56 84 ASP B C 1
ATOM 1760 O O . ASP B 1 84 ? -12.391 7.406 2.309 1 95.56 84 ASP B O 1
ATOM 1764 N N . PRO B 1 85 ? -14.148 6.074 1.814 1 95 85 PRO B N 1
ATOM 1765 C CA . PRO B 1 85 ? -15.117 7.121 2.139 1 95 85 PRO B CA 1
ATOM 1766 C C . PRO B 1 85 ? -14.953 7.664 3.555 1 95 85 PRO B C 1
ATOM 1768 O O . PRO B 1 85 ? -15.25 8.836 3.811 1 95 85 PRO B O 1
ATOM 1771 N N . GLU B 1 86 ? -14.477 6.902 4.465 1 95.25 86 GLU B N 1
ATOM 1772 C CA . GLU B 1 86 ? -14.32 7.32 5.855 1 95.25 86 GLU B CA 1
ATOM 1773 C C . GLU B 1 86 ? -13.297 8.438 5.984 1 95.25 86 GLU B C 1
ATOM 1775 O O . GLU B 1 86 ? -13.25 9.125 7.008 1 95.25 86 GLU B O 1
ATOM 1780 N N . TYR B 1 87 ? -12.461 8.586 5.004 1 97.12 87 TYR B N 1
ATOM 1781 C CA . TYR B 1 87 ? -11.406 9.594 5.102 1 97.12 87 TYR B CA 1
ATOM 1782 C C . TYR B 1 87 ? -11.719 10.797 4.223 1 97.12 87 TYR B C 1
ATOM 1784 O O . TYR B 1 87 ? -10.992 11.789 4.238 1 97.12 87 TYR B O 1
ATOM 1792 N N . LYS B 1 88 ? -12.766 10.719 3.439 1 96 88 LYS B N 1
ATOM 1793 C CA . LYS B 1 88 ? -13.125 11.828 2.568 1 96 88 LYS B CA 1
ATOM 1794 C C . LYS B 1 88 ? -13.359 13.109 3.373 1 96 88 LYS B C 1
ATOM 1796 O O . LYS B 1 88 ? -14.023 13.078 4.41 1 96 88 LYS B O 1
ATOM 1801 N N . ASN B 1 89 ? -12.758 14.203 2.957 1 96.62 89 ASN B N 1
ATOM 1802 C CA . ASN B 1 89 ? -12.883 15.539 3.529 1 96.62 89 ASN B CA 1
ATOM 1803 C C . ASN B 1 89 ? -12.234 15.617 4.906 1 96.62 89 ASN B C 1
ATOM 1805 O O . ASN B 1 89 ? -12.438 16.594 5.641 1 96.62 89 ASN B O 1
ATOM 1809 N N . ARG B 1 90 ? -11.562 14.625 5.328 1 98.5 90 ARG B N 1
ATOM 1810 C CA . ARG B 1 90 ? -10.93 14.656 6.641 1 98.5 90 ARG B CA 1
ATOM 1811 C C . ARG B 1 90 ? -9.406 14.75 6.508 1 98.5 90 ARG B C 1
ATOM 1813 O O . ARG B 1 90 ? -8.711 15.008 7.488 1 98.5 90 ARG B O 1
ATOM 1820 N N . VAL B 1 91 ? -8.898 14.523 5.332 1 98.62 91 VAL B N 1
ATOM 1821 C CA . VAL B 1 91 ? -7.453 14.508 5.102 1 98.62 91 VAL B CA 1
ATOM 1822 C C . VAL B 1 91 ? -7.023 15.828 4.461 1 98.62 91 VAL B C 1
ATOM 1824 O O . VAL B 1 91 ? -7.551 16.219 3.418 1 98.62 91 VAL B O 1
ATOM 1827 N N . LYS B 1 92 ? -6.117 16.531 5.062 1 98.69 92 LYS B N 1
ATOM 1828 C CA . LYS B 1 92 ? -5.465 17.703 4.484 1 98.69 92 LYS B CA 1
ATOM 1829 C C . LYS B 1 92 ? -4.023 17.391 4.086 1 98.69 92 LYS B C 1
ATOM 1831 O O . LYS B 1 92 ? -3.26 16.844 4.883 1 98.69 92 LYS B O 1
ATOM 1836 N N . THR B 1 93 ? -3.729 17.703 2.854 1 98.44 93 THR B N 1
ATOM 1837 C CA . THR B 1 93 ? -2.377 17.5 2.34 1 98.44 93 THR B CA 1
ATOM 1838 C C . THR B 1 93 ? -1.648 18.828 2.203 1 98.44 93 THR B C 1
ATOM 1840 O O . THR B 1 93 ? -2.238 19.891 2.414 1 98.44 93 THR B O 1
ATOM 1843 N N . PHE B 1 94 ? -0.367 18.781 1.947 1 98.38 94 PHE B N 1
ATOM 1844 C CA . PHE B 1 94 ? 0.487 19.953 1.824 1 98.38 94 PHE B CA 1
ATOM 1845 C C . PHE B 1 94 ? 1.266 19.922 0.514 1 98.38 94 PHE B C 1
ATOM 1847 O O . PHE B 1 94 ? 2.488 19.766 0.517 1 98.38 94 PHE B O 1
ATOM 1854 N N . PRO B 1 95 ? 0.546 20.156 -0.63 1 97.81 95 PRO B N 1
ATOM 1855 C CA . PRO B 1 95 ? 1.187 20.031 -1.94 1 97.81 95 PRO B CA 1
ATOM 1856 C C . PRO B 1 95 ? 2.428 20.906 -2.08 1 97.81 95 PRO B C 1
ATOM 1858 O O . PRO B 1 95 ? 3.367 20.547 -2.793 1 97.81 95 PRO B O 1
ATOM 1861 N N . GLU B 1 96 ? 2.479 22 -1.423 1 97.06 96 GLU B N 1
ATOM 1862 C CA . GLU B 1 96 ? 3.631 22.891 -1.496 1 97.06 96 GLU B CA 1
ATOM 1863 C C . GLU B 1 96 ? 4.871 22.25 -0.891 1 97.06 96 GLU B C 1
ATOM 1865 O O . GLU B 1 96 ? 5.996 22.688 -1.138 1 97.06 96 GLU B O 1
ATOM 1870 N N . GLU B 1 97 ? 4.73 21.203 -0.071 1 97.31 97 GLU B N 1
ATOM 1871 C CA . GLU B 1 97 ? 5.836 20.547 0.622 1 97.31 97 GLU B CA 1
ATOM 1872 C C . GLU B 1 97 ? 6.348 19.344 -0.165 1 97.31 97 GLU B C 1
ATOM 1874 O O . GLU B 1 97 ? 7.418 18.812 0.128 1 97.31 97 GLU B O 1
ATOM 1879 N N . TYR B 1 98 ? 5.676 18.906 -1.25 1 97.56 98 TYR B N 1
ATOM 1880 C CA . TYR B 1 98 ? 5.984 17.672 -1.947 1 97.56 98 TYR B CA 1
ATOM 1881 C C . TYR B 1 98 ? 7.379 17.719 -2.559 1 97.56 98 TYR B C 1
ATOM 1883 O O . TYR B 1 98 ? 8.117 16.719 -2.529 1 97.56 98 TYR B O 1
ATOM 1891 N N . GLN B 1 99 ? 7.727 18.844 -3.084 1 95.62 99 GLN B N 1
ATOM 1892 C CA . GLN B 1 99 ? 9.023 18.969 -3.742 1 95.62 99 GLN B CA 1
ATOM 1893 C C . GLN B 1 99 ? 10.164 18.781 -2.748 1 95.62 99 GLN B C 1
ATOM 1895 O O . GLN B 1 99 ? 11.281 18.422 -3.135 1 95.62 99 GLN B O 1
ATOM 1900 N N . ARG B 1 100 ? 9.875 19.047 -1.493 1 96 100 ARG B N 1
ATOM 1901 C CA . ARG B 1 100 ? 10.875 18.891 -0.445 1 96 100 ARG B CA 1
ATOM 1902 C C . ARG B 1 100 ? 10.844 17.469 0.123 1 96 100 ARG B C 1
ATOM 1904 O O . ARG B 1 100 ? 11.578 17.156 1.063 1 96 100 ARG B O 1
ATOM 1911 N N . GLY B 1 101 ? 9.953 16.641 -0.359 1 97.12 101 GLY B N 1
ATOM 1912 C CA . GLY B 1 101 ? 9.883 15.242 0.055 1 97.12 101 GLY B CA 1
ATOM 1913 C C . GLY B 1 101 ? 9.008 15.023 1.274 1 97.12 101 GLY B C 1
ATOM 1914 O O . GLY B 1 101 ? 9.062 13.969 1.907 1 97.12 101 GLY B O 1
ATOM 1915 N N . ASN B 1 102 ? 8.344 16.109 1.636 1 97.62 102 ASN B N 1
ATOM 1916 C CA . ASN B 1 102 ? 7.434 16.031 2.771 1 97.62 102 ASN B CA 1
ATOM 1917 C C . ASN B 1 102 ? 6.012 15.688 2.328 1 97.62 102 ASN B C 1
ATOM 1919 O O . ASN B 1 102 ? 5.352 16.5 1.67 1 97.62 102 ASN B O 1
ATOM 1923 N N . PHE B 1 103 ? 5.574 14.477 2.756 1 98.44 103 PHE B N 1
ATOM 1924 C CA . PHE B 1 103 ? 4.277 13.961 2.33 1 98.44 103 PHE B CA 1
ATOM 1925 C C . PHE B 1 103 ? 3.359 13.742 3.529 1 98.44 103 PHE B C 1
ATOM 1927 O O . PHE B 1 103 ? 2.471 12.891 3.492 1 98.44 103 PHE B O 1
ATOM 1934 N N . SER B 1 104 ? 3.566 14.5 4.582 1 98.31 104 SER B N 1
ATOM 1935 C CA . SER B 1 104 ? 2.758 14.414 5.793 1 98.31 104 SER B CA 1
ATOM 1936 C C . SER B 1 104 ? 1.292 14.719 5.5 1 98.31 104 SER B C 1
ATOM 1938 O O . SER B 1 104 ? 0.979 15.43 4.543 1 98.31 104 SER B O 1
ATOM 1940 N N . LEU B 1 105 ? 0.438 14.156 6.352 1 98.56 105 LEU B N 1
ATOM 1941 C CA . LEU B 1 105 ? -0.993 14.438 6.309 1 98.56 105 LEU B CA 1
ATOM 1942 C C . LEU B 1 105 ? -1.474 14.992 7.645 1 98.56 105 LEU B C 1
ATOM 1944 O O . LEU B 1 105 ? -0.96 14.617 8.703 1 98.56 105 LEU B O 1
ATOM 1948 N N . LYS B 1 106 ? -2.406 15.852 7.488 1 98.81 106 LYS B N 1
ATOM 1949 C CA . LYS B 1 106 ? -3.199 16.172 8.672 1 98.81 106 LYS B CA 1
ATOM 1950 C C . LYS B 1 106 ? -4.562 15.492 8.617 1 98.81 106 LYS B C 1
ATOM 1952 O O . LYS B 1 106 ? -5.316 15.672 7.66 1 98.81 106 LYS B O 1
ATOM 1957 N N . LEU B 1 107 ? -4.848 14.68 9.57 1 98.81 107 LEU B N 1
ATOM 1958 C CA . LEU B 1 107 ? -6.145 14.016 9.664 1 98.81 107 LEU B CA 1
ATOM 1959 C C . LEU B 1 107 ? -7.059 14.734 10.648 1 98.81 107 LEU B C 1
ATOM 1961 O O . LEU B 1 107 ? -6.703 14.898 11.82 1 98.81 107 LEU B O 1
ATOM 1965 N N . ASN B 1 108 ? -8.172 15.125 10.188 1 98.75 108 ASN B N 1
ATOM 1966 C CA . ASN B 1 108 ? -9.117 15.906 10.984 1 98.75 108 ASN B CA 1
ATOM 1967 C C . ASN B 1 108 ? -10.305 15.055 11.43 1 98.75 108 ASN B C 1
ATOM 1969 O O . ASN B 1 108 ? -10.492 13.938 10.945 1 98.75 108 ASN B O 1
ATOM 1973 N N . ASN B 1 109 ? -11.07 15.609 12.422 1 98.12 109 ASN B N 1
ATOM 1974 C CA . ASN B 1 109 ? -12.289 14.969 12.914 1 98.12 109 ASN B CA 1
ATOM 1975 C C . ASN B 1 109 ? -12.055 13.5 13.258 1 98.12 109 ASN B C 1
ATOM 1977 O O . ASN B 1 109 ? -12.758 12.617 12.766 1 98.12 109 ASN B O 1
ATOM 1981 N N . LEU B 1 110 ? -11.141 13.289 14.156 1 98.25 110 LEU B N 1
ATOM 1982 C CA . LEU B 1 110 ? -10.664 11.953 14.516 1 98.25 110 LEU B CA 1
ATOM 1983 C C . LEU B 1 110 ? -11.789 11.125 15.125 1 98.25 110 LEU B C 1
ATOM 1985 O O . LEU B 1 110 ? -12.586 11.633 15.914 1 98.25 110 LEU B O 1
ATOM 1989 N N . GLN B 1 111 ? -11.805 9.914 14.727 1 97 111 GLN B N 1
ATOM 1990 C CA . GLN B 1 111 ? -12.766 8.922 15.195 1 97 111 GLN B CA 1
ATOM 1991 C C . GLN B 1 111 ? -12.07 7.789 15.945 1 97 111 GLN B C 1
ATOM 1993 O O . GLN B 1 111 ? -10.852 7.621 15.844 1 97 111 GLN B O 1
ATOM 1998 N N . ASP B 1 112 ? -12.812 7.031 16.719 1 96.12 112 ASP B N 1
ATOM 1999 C CA . ASP B 1 112 ? -12.273 5.895 17.453 1 96.12 112 ASP B CA 1
ATOM 2000 C C . ASP B 1 112 ? -11.641 4.875 16.516 1 96.12 112 ASP B C 1
ATOM 2002 O O . ASP B 1 112 ? -10.633 4.254 16.859 1 96.12 112 ASP B O 1
ATOM 2006 N N . THR B 1 113 ? -12.219 4.785 15.234 1 95.38 113 THR B N 1
ATOM 2007 C CA . THR B 1 113 ? -11.781 3.785 14.266 1 95.38 113 THR B CA 1
ATOM 2008 C C . THR B 1 113 ? -10.453 4.188 13.633 1 95.38 113 THR B C 1
ATOM 2010 O O . THR B 1 113 ? -9.852 3.408 12.898 1 95.38 113 THR B O 1
ATOM 2013 N N . ASP B 1 114 ? -10.008 5.383 13.977 1 97.25 114 ASP B N 1
ATOM 2014 C CA . ASP B 1 114 ? -8.742 5.84 13.422 1 97.25 114 ASP B CA 1
ATOM 2015 C C . ASP B 1 114 ? -7.559 5.246 14.18 1 97.25 114 ASP B C 1
ATOM 2017 O O . ASP B 1 114 ? -6.418 5.32 13.719 1 97.25 114 ASP B O 1
ATOM 2021 N N . ALA B 1 115 ? -7.762 4.68 15.359 1 96.81 115 ALA B N 1
ATOM 2022 C CA . ALA B 1 115 ? -6.664 4.066 16.109 1 96.81 115 ALA B CA 1
ATOM 2023 C C . ALA B 1 115 ? -6.012 2.947 15.297 1 96.81 115 ALA B C 1
ATOM 2025 O O . ALA B 1 115 ? -6.684 2.238 14.555 1 96.81 115 ALA B O 1
ATOM 2026 N N . GLY B 1 116 ? -4.688 2.836 15.5 1 95.81 116 GLY B N 1
ATOM 2027 C CA . GLY B 1 116 ? -3.951 1.811 14.773 1 95.81 116 GLY B CA 1
ATOM 2028 C C . GLY B 1 116 ? -2.734 2.35 14.047 1 95.81 116 GLY B C 1
ATOM 2029 O O . GLY B 1 116 ? -2.168 3.371 14.445 1 95.81 116 GLY B O 1
ATOM 2030 N N . GLU B 1 117 ? -2.297 1.678 13.039 1 95.44 117 GLU B N 1
ATOM 2031 C CA . GLU B 1 117 ? -1.079 2.061 12.336 1 95.44 117 GLU B CA 1
ATOM 2032 C C . GLU B 1 117 ? -1.401 2.68 10.977 1 95.44 117 GLU B C 1
ATOM 2034 O O . GLU B 1 117 ? -2.24 2.162 10.234 1 95.44 117 GLU B O 1
ATOM 2039 N N . PHE B 1 118 ? -0.796 3.752 10.734 1 96.75 118 PHE B N 1
ATOM 2040 C CA . PHE B 1 118 ? -0.755 4.363 9.414 1 96.75 118 PHE B CA 1
ATOM 2041 C C . PHE B 1 118 ? 0.6 4.133 8.75 1 96.75 118 PHE B C 1
ATOM 2043 O O . PHE B 1 118 ? 1.643 4.352 9.375 1 96.75 118 PHE B O 1
ATOM 2050 N N . LYS B 1 119 ? 0.533 3.711 7.496 1 96.12 119 LYS B N 1
ATOM 2051 C CA . LYS B 1 119 ? 1.767 3.479 6.754 1 96.12 119 LYS B CA 1
ATOM 2052 C C . LYS B 1 119 ? 1.857 4.398 5.539 1 96.12 119 LYS B C 1
ATOM 2054 O O . LYS B 1 119 ? 0.872 4.586 4.82 1 96.12 119 LYS B O 1
ATOM 2059 N N . CYS B 1 120 ? 2.916 5.035 5.41 1 97.62 120 CYS B N 1
ATOM 2060 C CA . CYS B 1 120 ? 3.27 5.848 4.25 1 97.62 120 CYS B CA 1
ATOM 2061 C C . CYS B 1 120 ? 4.297 5.133 3.379 1 97.62 120 CYS B C 1
ATOM 2063 O O . CYS B 1 120 ? 5.402 4.84 3.828 1 97.62 120 CYS B O 1
ATOM 2065 N N . LEU B 1 121 ? 3.928 4.793 2.146 1 97.25 121 LEU B N 1
ATOM 2066 C CA . LEU B 1 121 ? 4.789 4.094 1.198 1 97.25 121 LEU B CA 1
ATOM 2067 C C . LEU B 1 121 ? 5.18 5.012 0.043 1 97.25 121 LEU B C 1
ATOM 2069 O O . LEU B 1 121 ? 4.336 5.363 -0.788 1 97.25 121 LEU B O 1
ATOM 2073 N N . ILE B 1 122 ? 6.41 5.438 -0.002 1 98 122 ILE B N 1
ATOM 2074 C CA . ILE B 1 122 ? 6.926 6.25 -1.098 1 98 122 ILE B CA 1
ATOM 2075 C C . ILE B 1 122 ? 7.562 5.352 -2.152 1 98 122 ILE B C 1
ATOM 2077 O O . ILE B 1 122 ? 8.641 4.797 -1.936 1 98 122 ILE B O 1
ATOM 2081 N N . THR B 1 123 ? 6.867 5.219 -3.301 1 97.25 123 THR B N 1
ATOM 2082 C CA . THR B 1 123 ? 7.184 4.207 -4.301 1 97.25 123 THR B CA 1
ATOM 2083 C C . THR B 1 123 ? 7.59 4.855 -5.621 1 97.25 123 THR B C 1
ATOM 2085 O O . THR B 1 123 ? 6.906 5.758 -6.109 1 97.25 123 THR B O 1
ATOM 2088 N N . PRO B 1 124 ? 8.758 4.391 -6.164 1 95.88 124 PRO B N 1
ATOM 2089 C CA . PRO B 1 124 ? 8.984 4.836 -7.539 1 95.88 124 PRO B CA 1
ATOM 2090 C C . PRO B 1 124 ? 7.816 4.492 -8.469 1 95.88 124 PRO B C 1
ATOM 2092 O O . PRO B 1 124 ? 7.27 3.387 -8.391 1 95.88 124 PRO B O 1
ATOM 2095 N N . SER B 1 125 ? 7.426 5.414 -9.312 1 96.12 125 SER B N 1
ATOM 2096 C CA . SER B 1 125 ? 6.227 5.262 -10.133 1 96.12 125 SER B CA 1
ATOM 2097 C C . SER B 1 125 ? 6.348 4.078 -11.086 1 96.12 125 SER B C 1
ATOM 2099 O O . SER B 1 125 ? 5.344 3.484 -11.477 1 96.12 125 SER B O 1
ATOM 2101 N N . ASP B 1 126 ? 7.617 3.678 -11.406 1 95.12 126 ASP B N 1
ATOM 2102 C CA . ASP B 1 126 ? 7.824 2.557 -12.32 1 95.12 126 ASP B CA 1
ATOM 2103 C C . ASP B 1 126 ? 7.969 1.244 -11.555 1 95.12 126 ASP B C 1
ATOM 2105 O O . ASP B 1 126 ? 8.25 0.201 -12.141 1 95.12 126 ASP B O 1
ATOM 2109 N N . GLU B 1 127 ? 7.836 1.316 -10.242 1 96.31 127 GLU B N 1
ATOM 2110 C CA . GLU B 1 127 ? 7.902 0.123 -9.398 1 96.31 127 GLU B CA 1
ATOM 2111 C C . GLU B 1 127 ? 6.547 -0.18 -8.766 1 96.31 127 GLU B C 1
ATOM 2113 O O . GLU B 1 127 ? 6.477 -0.542 -7.59 1 96.31 127 GLU B O 1
ATOM 2118 N N . GLN B 1 128 ? 5.512 0.13 -9.461 1 95.56 128 GLN B N 1
ATOM 2119 C CA . GLN B 1 128 ? 4.129 -0.23 -9.156 1 95.56 128 GLN B CA 1
ATOM 2120 C C . GLN B 1 128 ? 3.469 -0.92 -10.352 1 95.56 128 GLN B C 1
ATOM 2122 O O . GLN B 1 128 ? 3.645 -0.499 -11.492 1 95.56 128 GLN B O 1
ATOM 2127 N N . LYS B 1 129 ? 2.76 -1.992 -10.047 1 95.56 129 LYS B N 1
ATOM 2128 C CA . LYS B 1 129 ? 2.002 -2.705 -11.07 1 95.56 129 LYS B CA 1
ATOM 2129 C C . LYS B 1 129 ? 0.553 -2.91 -10.641 1 95.56 129 LYS B C 1
ATOM 2131 O O . LYS B 1 129 ? 0.28 -3.16 -9.461 1 95.56 129 LYS B O 1
ATOM 2136 N N . THR B 1 130 ? -0.351 -2.744 -11.586 1 95.94 130 THR B N 1
ATOM 2137 C CA . THR B 1 130 ? -1.771 -2.977 -11.344 1 95.94 130 THR B CA 1
ATOM 2138 C C . THR B 1 130 ? -2.287 -4.117 -12.211 1 95.94 130 THR B C 1
ATOM 2140 O O . THR B 1 130 ? -2.002 -4.172 -13.414 1 95.94 130 THR B O 1
ATOM 2143 N N . VAL B 1 131 ? -3.01 -5.008 -11.602 1 97.62 131 VAL B N 1
ATOM 2144 C CA . VAL B 1 131 ? -3.641 -6.121 -12.305 1 97.62 131 VAL B CA 1
ATOM 2145 C C . VAL B 1 131 ? -5.156 -6.047 -12.125 1 97.62 131 VAL B C 1
ATOM 2147 O O . VAL B 1 131 ? -5.66 -6.059 -11 1 97.62 131 VAL B O 1
ATOM 2150 N N . GLN B 1 132 ? -5.844 -5.918 -13.227 1 97.31 132 GLN B N 1
ATOM 2151 C CA . GLN B 1 132 ? -7.301 -5.98 -13.188 1 97.31 132 GLN B CA 1
ATOM 2152 C C . GLN B 1 132 ? -7.793 -7.422 -13.266 1 97.31 132 GLN B C 1
ATOM 2154 O O . GLN B 1 132 ? -7.473 -8.141 -14.211 1 97.31 132 GLN B O 1
ATOM 2159 N N . MET B 1 133 ? -8.531 -7.859 -12.289 1 97.25 133 MET B N 1
ATOM 2160 C CA . MET B 1 133 ? -9.102 -9.203 -12.297 1 97.25 133 MET B CA 1
ATOM 2161 C C . MET B 1 133 ? -10.594 -9.164 -12.625 1 97.25 133 MET B C 1
ATOM 2163 O O . MET B 1 133 ? -11.367 -8.484 -11.938 1 97.25 133 MET B O 1
ATOM 2167 N N . ILE B 1 134 ? -10.922 -9.922 -13.617 1 96.75 134 ILE B N 1
ATOM 2168 C CA . ILE B 1 134 ? -12.32 -10.078 -13.992 1 96.75 134 ILE B CA 1
ATOM 2169 C C . ILE B 1 134 ? -12.773 -11.508 -13.719 1 96.75 134 ILE B C 1
ATOM 2171 O O . ILE B 1 134 ? -12.102 -12.469 -14.117 1 96.75 134 ILE B O 1
ATOM 2175 N N . ILE B 1 135 ? -13.773 -11.609 -12.914 1 96 135 ILE B N 1
ATOM 2176 C CA . ILE B 1 135 ? -14.336 -12.93 -12.641 1 96 135 ILE B CA 1
ATOM 2177 C C . ILE B 1 135 ? -15.5 -13.211 -13.586 1 96 135 ILE B C 1
ATOM 2179 O O . ILE B 1 135 ? -16.453 -12.43 -13.656 1 96 135 ILE B O 1
ATOM 2183 N N . LYS B 1 136 ? -15.281 -14.25 -14.297 1 91 136 LYS B N 1
ATOM 2184 C CA . LYS B 1 136 ? -16.328 -14.641 -15.242 1 91 136 LYS B CA 1
ATOM 2185 C C . LYS B 1 136 ? -17.297 -15.641 -14.609 1 91 136 LYS B C 1
ATOM 2187 O O . LYS B 1 136 ? -16.875 -16.5 -13.828 1 91 136 LYS B O 1
ATOM 2192 N N . GLY B 1 137 ? -18.594 -15.258 -14.469 1 73.69 137 GLY B N 1
ATOM 2193 C CA . GLY B 1 137 ? -19.625 -16.188 -14.031 1 73.69 137 GLY B CA 1
ATOM 2194 C C . GLY B 1 137 ? -19.547 -17.531 -14.727 1 73.69 137 GLY B C 1
ATOM 2195 O O . GLY B 1 137 ? -19.016 -17.641 -15.836 1 73.69 137 GLY B O 1
ATOM 2196 N N . VAL B 1 138 ? -19.578 -18.562 -13.898 1 56.34 138 VAL B N 1
ATOM 2197 C CA . VAL B 1 138 ? -19.953 -19.812 -14.547 1 56.34 138 VAL B CA 1
ATOM 2198 C C . VAL B 1 138 ? -21.359 -19.703 -15.141 1 56.34 138 VAL B C 1
ATOM 2200 O O . VAL B 1 138 ? -22.203 -18.984 -14.602 1 56.34 138 VAL B O 1
#

Organism: NCBI:txid630221

Nearest PDB structures (foldseek):
  4gos-assembly1_A  TM=8.764E-01  e=1.511E-08  Homo sapiens
  6noj-assembly1_A  TM=8.949E-01  e=1.533E-07  Homo sapiens
  7yds-assembly1_A  TM=8.726E-01  e=3.828E-07  Homo sapiens
  7tps-assembly1_B  TM=8.595E-01  e=2.822E-07  Homo sapiens
  7xad-assembly3_F  TM=8.621E-01  e=6.627E-07  Homo sapiens

Radius of gyration: 27.92 Å; Cα contacts (8 Å, |Δi|>4): 538; chains: 2; bounding box: 64×122×94 Å

Foldseek 3Di:
DPPPPPPPPPPPPPPPPPPPPCPPPPPPPPDDDDDDDAQFKDKAWDFDPDAQDQLQFKKKWKAFPVGFGQWIQHSLRTDCPRHDPVNPPQWDFDSVCVNRRITMIMGGRDDPVRPGDMDMDIGGNVRDDDDDDDDDDD/DPPPPPPPPPPPPPPPPPPPPPPPPPPPPVDDDDDDDAQFKDKAWDFDPDAQDQLQFKKKWKAFPVGFGQWIQHSLRTDCPRHDPVNPPQWDFDSVCVNRRITMIMGGRDDPVRPGDMDMDIGGNVRDDDDDDDDDDD

pLDDT: mean 84.34, std 21.39, range [34.47, 98.81]